Protein AF-A0A9X1PL10-F1 (afdb_monomer)

pLDDT: mean 77.56, std 21.62, range [26.89, 97.31]

Solvent-accessible surface area (backbone atoms only — not comparable to full-atom values): 16711 Å² total; per-residue (Å²): 133,81,89,80,91,88,84,88,81,90,86,81,89,81,92,80,89,86,79,91,78,89,80,83,88,77,93,72,83,84,72,72,78,79,69,84,70,76,76,82,57,60,92,57,61,67,88,65,77,54,45,72,39,29,54,56,64,29,40,42,43,59,47,71,99,58,55,40,78,32,35,42,31,42,74,84,40,37,34,39,39,48,48,80,54,70,55,35,39,39,36,43,33,31,37,56,87,74,69,43,70,46,88,39,35,40,39,36,35,37,49,99,81,39,36,44,40,34,27,28,37,40,83,53,64,81,54,22,30,37,44,41,63,50,96,87,41,29,53,38,38,40,25,24,70,87,39,61,45,23,27,37,42,43,41,68,39,74,34,97,84,69,83,49,56,26,50,31,37,40,39,34,30,36,70,85,61,44,66,36,35,37,38,37,47,37,41,58,57,92,85,72,86,50,76,55,50,71,37,92,77,74,61,54,66,86,88,60,65,93,66,63,57,52,79,59,84,27,69,53,59,54,54,62,43,41,66,30,33,39,39,40,39,36,63,61,48,95,94,54,76,70,45,78,47,44,40,37,46,47,78,48,80,51,71,81,88,64,39,38,39,42,38,39,38,33,19,40,83,85,65,50,77,75,47,74,38,47,31,37,27,34,50,78,89,83,130

Nearest PDB structures (foldseek):
  5cpg-assembly1_B  TM=4.861E-01  e=4.730E-01  Pseudomonas aeruginosa
  6obt-assembly1_A-2  TM=3.865E-01  e=1.688E+00  Streptomyces parvulus
  5x04-assembly1_A  TM=2.035E-01  e=8.278E-01  Umbellularia californica
  2own-assembly1_A  TM=1.885E-01  e=9.519E+00  Lactiplantibacillus plantarum

Foldseek 3Di:
DDDDDDDDDDDDDDDDDDDDDDDDDDDDDCPPPPPPPPPQAPLQQDQAQKDFQDKFQKGWAADDPSRHTAWIQGVVFKMWGWDDDRQKIKTWIAGNVVRDTDQWIKMFGADSNLAGQWMAIPPDLQQIWGWDADPQQATAKIAGPVQRLQIKGWDWDQAPVNPGTATAKIWGGDSVNDTFKMKGWDQDDPDDRDHFAFDSPAFDDDPDRPSDDRHHPRNGDHDRGDTAKMWMWGDDDVVDDIDIWMKGWDWDWDDPPFKIKIWIWIATPVRHTPDIIIIIIGGDDDD

Radius of gyration: 27.58 Å; Cα contacts (8 Å, |Δi|>4): 558; chains: 1; bounding box: 88×92×68 Å

Secondary structure (DSSP, 8-state):
-----------------------------------TTTTSS-TT----SSEEEEETTEEEEEETTTTEEEEEEETTTEEEEEEEETTEEEEEEEETTTTEEEEEEEEEEE-TTS-EEEEEEES-GGG-EEEEE-TTS-EEEEEETTEEEEEEEEEEEE-TTSS-EEEEEEEEE-TTS-EEEEEEEE-S-TTS-PPPPB-SSPPPPTT--TT--SS-TTS----SB---EEEEEE---TT---EEEEEEEEEEEEE-SSEE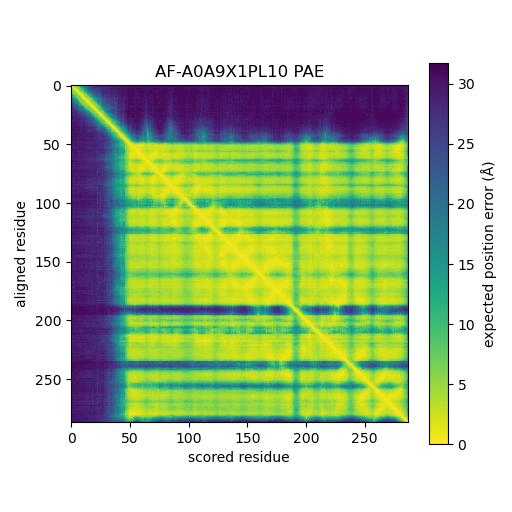EEEEEEE-TT--EEEEEEEEEE--S--

Mean predicted aligned error: 12.3 Å

Sequence (287 aa):
MKLLHNVPAVTKAIILAGLMSACQNEKDAIISPATSHEQATDANAKTVTKLLVKDGDASLSYSGVRNVFTKEVVNSKYSKEYAYSGNKIIGTYTNLANYNKINSYDTYTLNAKGLCVESAIMPTLEYTTTYVYNEMNQLLLAYNKNKPNQRQEYQYEMDPDGQGSSLYSVTFYDKNDVLLKEVLFKYVDGTDGGYASFDWFPVNPEHLAQATNKYLPIFGKFSRFLLKQTIEKIYYIPNGVPAEKVYNYTYALSNDGSSAIKSIVTKDSWGKTISSIERKYTTPTGL

Organism: NCBI:txid2906456

Structure (mmCIF, N/CA/C/O backbone):
data_AF-A0A9X1PL10-F1
#
_entry.id   AF-A0A9X1PL10-F1
#
loop_
_atom_site.group_PDB
_atom_site.id
_atom_site.type_symbol
_atom_site.label_atom_id
_atom_site.label_alt_id
_atom_site.label_comp_id
_atom_site.label_asym_id
_atom_site.label_entity_id
_atom_site.label_seq_id
_atom_site.pdbx_PDB_ins_code
_atom_site.Cartn_x
_atom_site.Cartn_y
_atom_site.Cartn_z
_atom_site.occupancy
_atom_site.B_iso_or_equiv
_atom_site.auth_seq_id
_atom_site.auth_comp_id
_atom_site.auth_asym_id
_atom_site.auth_atom_id
_atom_site.pdbx_PDB_model_num
ATOM 1 N N . MET A 1 1 ? -61.770 -67.304 27.476 1.00 34.34 1 MET A N 1
ATOM 2 C CA . MET A 1 1 ? -60.714 -68.335 27.369 1.00 34.34 1 MET A CA 1
ATOM 3 C C . MET A 1 1 ? -59.424 -67.666 26.916 1.00 34.34 1 MET A C 1
ATOM 5 O O . MET A 1 1 ? -59.494 -66.979 25.913 1.00 34.34 1 MET A O 1
ATOM 9 N N . LYS A 1 2 ? -58.327 -67.907 27.659 1.00 35.62 2 LYS A N 1
ATOM 10 C CA . LYS A 1 2 ? -56.882 -67.815 27.317 1.00 35.62 2 LYS A CA 1
ATOM 11 C C . LYS A 1 2 ? -56.366 -66.469 26.741 1.00 35.62 2 LYS A C 1
ATOM 13 O O . LYS A 1 2 ? -56.826 -66.039 25.699 1.00 35.62 2 LYS A O 1
ATOM 18 N N . LEU A 1 3 ? -55.521 -65.697 27.450 1.00 32.22 3 LEU A N 1
ATOM 19 C CA . LEU A 1 3 ? -54.067 -65.903 27.699 1.00 32.22 3 LEU A CA 1
ATOM 20 C C . LEU A 1 3 ? -53.301 -66.023 26.356 1.00 32.22 3 LEU A C 1
ATOM 22 O O . LEU A 1 3 ? -53.673 -66.876 25.563 1.00 32.22 3 LEU A O 1
ATOM 26 N N . LEU A 1 4 ? -52.224 -65.299 26.018 1.00 34.72 4 LEU A N 1
ATOM 27 C CA . LEU A 1 4 ? -51.184 -64.618 26.801 1.00 34.72 4 LEU A CA 1
ATOM 28 C C . LEU A 1 4 ? -50.143 -63.975 25.830 1.00 34.72 4 LEU A C 1
ATOM 30 O O . LEU A 1 4 ? -50.021 -64.448 24.704 1.00 34.72 4 LEU A O 1
ATOM 34 N N . HIS A 1 5 ? -49.319 -63.050 26.362 1.00 36.62 5 HIS A N 1
ATOM 35 C CA . HIS A 1 5 ? -47.945 -62.658 25.943 1.00 36.62 5 HIS A CA 1
ATOM 36 C C . HIS A 1 5 ? -47.777 -61.805 24.654 1.00 36.62 5 HIS A C 1
ATOM 38 O O . HIS A 1 5 ? -48.265 -62.178 23.601 1.00 36.62 5 HIS A O 1
ATOM 44 N N . ASN A 1 6 ? -47.083 -60.654 24.607 1.00 34.78 6 ASN A N 1
ATOM 45 C CA . ASN A 1 6 ? -45.960 -60.137 25.402 1.00 34.78 6 ASN A CA 1
ATOM 46 C C . ASN A 1 6 ? -45.983 -58.593 25.556 1.00 34.78 6 ASN A C 1
ATOM 48 O O . ASN A 1 6 ? -46.338 -57.851 24.648 1.00 34.78 6 ASN A O 1
ATOM 52 N N . VAL A 1 7 ? -45.510 -58.159 26.719 1.00 38.34 7 VAL A N 1
ATOM 53 C CA . VAL A 1 7 ? -45.102 -56.823 27.222 1.00 38.34 7 VAL A CA 1
ATOM 54 C C . VAL A 1 7 ? -43.682 -57.068 27.825 1.00 38.34 7 VAL A C 1
ATOM 56 O O . VAL A 1 7 ? -43.410 -58.256 28.038 1.00 38.34 7 VAL A O 1
ATOM 59 N N . PRO A 1 8 ? -42.761 -56.123 28.178 1.00 46.75 8 PRO A N 1
ATOM 60 C CA . PRO A 1 8 ? -42.755 -54.640 28.303 1.00 46.75 8 PRO A CA 1
ATOM 61 C C . PRO A 1 8 ? -41.513 -54.015 27.575 1.00 46.75 8 PRO A C 1
ATOM 63 O O . PRO A 1 8 ? -40.909 -54.695 26.761 1.00 46.75 8 PRO A O 1
ATOM 66 N N . ALA A 1 9 ? -41.017 -52.777 27.733 1.00 39.25 9 ALA A N 1
ATOM 67 C CA . ALA A 1 9 ? -41.011 -51.815 28.840 1.00 39.25 9 ALA A CA 1
ATOM 68 C C . ALA A 1 9 ? -40.522 -50.434 28.313 1.00 39.25 9 ALA A C 1
ATOM 70 O O . ALA A 1 9 ? -39.604 -50.411 27.504 1.00 39.25 9 ALA A O 1
ATOM 71 N N . VAL A 1 10 ? -41.177 -49.296 28.601 1.00 38.00 10 VAL A N 1
ATOM 72 C CA . VAL A 1 10 ? -41.021 -48.405 29.790 1.00 38.00 10 VAL A CA 1
ATOM 73 C C . VAL A 1 10 ? -39.981 -47.287 29.555 1.00 38.00 10 VAL A C 1
ATOM 75 O O . VAL A 1 10 ? -38.906 -47.585 29.065 1.00 38.00 10 VAL A O 1
ATOM 78 N N . THR A 1 11 ? -40.106 -46.006 29.940 1.00 35.56 11 THR A N 1
ATOM 79 C CA . THR A 1 11 ? -41.199 -45.073 30.307 1.00 35.56 11 THR A CA 1
ATOM 80 C C . THR A 1 11 ? -40.605 -43.641 30.406 1.00 35.56 11 THR A C 1
ATOM 82 O O . THR A 1 11 ? -39.390 -43.483 30.304 1.00 35.56 11 THR A O 1
ATOM 85 N N . LYS A 1 12 ? -41.471 -42.662 30.755 1.00 34.88 12 LYS A N 1
ATOM 86 C CA . LYS A 1 12 ? -41.264 -41.269 31.255 1.00 34.88 12 LYS A CA 1
ATOM 87 C C . LYS A 1 12 ? -41.423 -40.197 30.155 1.00 34.88 12 LYS A C 1
ATOM 89 O O . LYS A 1 12 ? -40.560 -40.089 29.304 1.00 34.88 12 LYS A O 1
ATOM 94 N N . ALA A 1 13 ? -42.532 -39.451 29.999 1.00 33.72 13 ALA A N 1
ATOM 95 C CA . ALA A 1 13 ? -43.383 -38.705 30.955 1.00 33.72 13 ALA A CA 1
ATOM 96 C C . ALA A 1 13 ? -42.549 -37.620 31.694 1.00 33.72 13 ALA A C 1
ATOM 98 O O . ALA A 1 13 ? -41.494 -37.962 32.206 1.00 33.72 13 ALA A O 1
ATOM 99 N N . ILE A 1 14 ? -42.920 -36.337 31.853 1.00 34.75 14 ILE A N 1
ATOM 100 C CA . ILE A 1 14 ? -44.249 -35.715 31.978 1.00 34.75 14 ILE A CA 1
ATOM 101 C C . ILE A 1 14 ? -44.062 -34.167 32.183 1.00 34.75 14 ILE A C 1
ATOM 103 O O . ILE A 1 14 ? -43.077 -33.790 32.808 1.00 34.75 14 ILE A O 1
ATOM 107 N N . ILE A 1 15 ? -45.031 -33.334 31.733 1.00 35.28 15 ILE A N 1
ATOM 108 C CA . ILE A 1 15 ? -45.525 -32.040 32.323 1.00 35.28 15 ILE A CA 1
ATOM 109 C C . ILE A 1 15 ? -44.602 -30.794 32.293 1.00 35.28 15 ILE A C 1
ATOM 111 O O . ILE A 1 15 ? -43.409 -30.899 32.513 1.00 35.28 15 ILE A O 1
ATOM 115 N N . LEU A 1 16 ? -45.052 -29.538 32.162 1.00 32.22 16 LEU A N 1
ATOM 116 C CA . LEU A 1 16 ? -46.284 -28.837 31.747 1.00 32.22 16 LEU A CA 1
ATOM 117 C C . LEU A 1 16 ? -45.957 -27.334 31.896 1.00 32.22 16 LEU A C 1
ATOM 119 O O . LEU A 1 16 ? -45.177 -26.945 32.764 1.00 32.22 16 LEU A O 1
ATOM 123 N N . ALA A 1 17 ? -46.564 -26.499 31.061 1.00 37.84 17 ALA A N 1
ATOM 124 C CA . ALA A 1 17 ? -46.523 -25.046 31.157 1.00 37.84 17 ALA A CA 1
ATOM 125 C C . ALA A 1 17 ? -47.240 -24.502 32.410 1.00 37.84 17 ALA A C 1
ATOM 127 O O . ALA A 1 17 ? -48.224 -25.078 32.869 1.00 37.84 17 ALA A O 1
ATOM 128 N N . GLY A 1 18 ? -46.817 -23.317 32.856 1.00 30.03 18 GLY A N 1
ATOM 129 C CA . GLY A 1 18 ? -47.643 -22.408 33.651 1.00 30.03 18 GLY A CA 1
ATOM 130 C C . GLY A 1 18 ? -46.934 -21.823 34.868 1.00 30.03 18 GLY A C 1
ATOM 131 O O . GLY A 1 18 ? -46.735 -22.511 35.859 1.00 30.03 18 GLY A O 1
ATOM 132 N N . LEU A 1 19 ? -46.647 -20.522 34.836 1.00 34.09 19 LEU A N 1
ATOM 133 C CA . LEU A 1 19 ? -47.495 -19.503 35.470 1.00 34.09 19 LEU A CA 1
ATOM 134 C C . LEU A 1 19 ? -46.723 -18.184 35.569 1.00 34.09 19 LEU A C 1
ATOM 136 O O . LEU A 1 19 ? -45.632 -18.109 36.126 1.00 34.09 19 LEU A O 1
ATOM 140 N N . MET A 1 20 ? -47.335 -17.133 35.029 1.00 35.72 20 MET A N 1
ATOM 141 C CA . MET A 1 20 ? -47.008 -15.761 35.382 1.00 35.72 20 MET A CA 1
ATOM 142 C C . MET A 1 20 ? -47.299 -15.545 36.869 1.00 35.72 20 MET A C 1
ATOM 144 O O . MET A 1 20 ? -48.380 -15.897 37.334 1.00 35.72 20 MET A O 1
ATOM 148 N N . SER A 1 21 ? -46.383 -14.884 37.568 1.00 35.72 21 SER A N 1
ATOM 149 C CA . SER A 1 21 ? -46.733 -13.965 38.648 1.00 35.72 21 SER A CA 1
ATOM 150 C C . SER A 1 21 ? -45.675 -12.874 38.722 1.00 35.72 21 SER A C 1
ATOM 152 O O . SER A 1 21 ? -44.477 -13.143 38.784 1.00 35.72 21 SER A O 1
ATOM 154 N N . ALA A 1 22 ? -46.152 -11.639 38.638 1.00 29.38 22 ALA A N 1
ATOM 155 C CA . ALA A 1 22 ? -45.375 -10.422 38.729 1.00 29.38 22 ALA A CA 1
ATOM 156 C C . ALA A 1 22 ? -44.826 -10.225 40.150 1.00 29.38 22 ALA A C 1
ATOM 158 O O . ALA A 1 22 ? -45.569 -10.345 41.119 1.00 29.38 22 ALA A O 1
ATOM 159 N N . CYS A 1 23 ? -43.562 -9.817 40.248 1.00 35.31 23 CYS A N 1
ATOM 160 C CA . CYS A 1 23 ? -43.087 -8.960 41.329 1.00 35.31 23 CYS A CA 1
ATOM 161 C C . CYS A 1 23 ? -42.640 -7.644 40.691 1.00 35.31 23 CYS A C 1
ATOM 163 O O . CYS A 1 23 ? -41.736 -7.618 39.858 1.00 35.31 23 CYS A O 1
ATOM 165 N N . GLN A 1 24 ? -43.336 -6.569 41.048 1.00 31.00 24 GLN A N 1
ATOM 166 C CA . GLN A 1 24 ? -42.879 -5.200 40.849 1.00 31.00 24 GLN A CA 1
ATOM 167 C C . GLN A 1 24 ? -41.862 -4.828 41.938 1.00 31.00 24 GLN A C 1
ATOM 169 O O . GLN A 1 24 ? -41.943 -5.348 43.050 1.00 31.00 24 GLN A O 1
ATOM 174 N N . ASN A 1 25 ? -41.019 -3.846 41.590 1.00 30.80 25 ASN A N 1
ATOM 175 C CA . ASN A 1 25 ? -40.046 -3.090 42.398 1.00 30.80 25 ASN A CA 1
ATOM 176 C C . ASN A 1 25 ? -38.684 -3.797 42.562 1.00 30.80 25 ASN A C 1
ATOM 178 O O . ASN A 1 25 ? -38.633 -4.961 42.925 1.00 30.80 25 ASN A O 1
ATOM 182 N N . GLU A 1 26 ? -37.525 -3.192 42.299 1.00 30.80 26 GLU A N 1
ATOM 183 C CA . GLU A 1 26 ? -37.138 -1.792 42.097 1.00 30.80 26 GLU A CA 1
ATOM 184 C C . GLU A 1 26 ? -35.788 -1.745 41.346 1.00 30.80 26 GLU A C 1
ATOM 186 O O . GLU A 1 26 ? -35.029 -2.705 41.385 1.00 30.80 26 GLU A O 1
ATOM 191 N N . LYS A 1 27 ? -35.535 -0.625 40.651 1.00 38.47 27 LYS A N 1
ATOM 192 C CA . LYS A 1 27 ? -34.258 -0.139 40.087 1.00 38.47 27 LYS A CA 1
ATOM 193 C C . LYS A 1 27 ? -33.062 -1.108 40.096 1.00 38.47 27 LYS A C 1
ATOM 195 O O . LYS A 1 27 ? -32.333 -1.168 41.075 1.00 38.47 27 LYS A O 1
ATOM 200 N N . ASP A 1 28 ? -32.749 -1.651 38.927 1.00 28.14 28 ASP A N 1
ATOM 201 C CA . ASP A 1 28 ? -31.364 -1.809 38.492 1.00 28.14 28 ASP A CA 1
ATOM 202 C C . ASP A 1 28 ? -31.300 -1.737 36.967 1.00 28.14 28 ASP A C 1
ATOM 204 O O . ASP A 1 28 ? -32.257 -2.065 36.263 1.00 28.14 28 ASP A O 1
ATOM 208 N N . ALA A 1 29 ? -30.203 -1.173 36.473 1.00 30.02 29 ALA A N 1
ATOM 209 C CA . ALA A 1 29 ? -29.995 -0.791 35.087 1.00 30.02 29 ALA A CA 1
ATOM 210 C C . ALA A 1 29 ? -30.430 -1.884 34.096 1.00 30.02 29 ALA A C 1
ATOM 212 O O . ALA A 1 29 ? -29.924 -3.005 34.122 1.00 30.02 29 ALA A O 1
ATOM 213 N N . ILE A 1 30 ? -31.312 -1.523 33.157 1.00 27.25 30 ILE A N 1
ATOM 214 C CA . ILE A 1 30 ? -31.500 -2.294 31.928 1.00 27.25 30 ILE A CA 1
ATOM 215 C C . ILE A 1 30 ? -30.210 -2.120 31.124 1.00 27.25 30 ILE A C 1
ATOM 217 O O . ILE A 1 30 ? -30.070 -1.208 30.312 1.00 27.25 30 ILE A O 1
ATOM 221 N N . ILE A 1 31 ? -29.232 -2.979 31.396 1.00 31.39 31 ILE A N 1
ATOM 222 C CA . ILE A 1 31 ? -28.163 -3.266 30.454 1.00 31.39 31 ILE A CA 1
ATOM 223 C C . ILE A 1 31 ? -28.871 -4.008 29.325 1.00 31.39 31 ILE A C 1
ATOM 225 O O . ILE A 1 31 ? -29.309 -5.146 29.503 1.00 31.39 31 ILE A O 1
ATOM 229 N N . SER A 1 32 ? -29.068 -3.330 28.192 1.00 26.89 32 SER A N 1
ATOM 230 C CA . SER A 1 32 ? -29.537 -3.981 26.971 1.00 26.89 32 SER A CA 1
ATOM 231 C C . 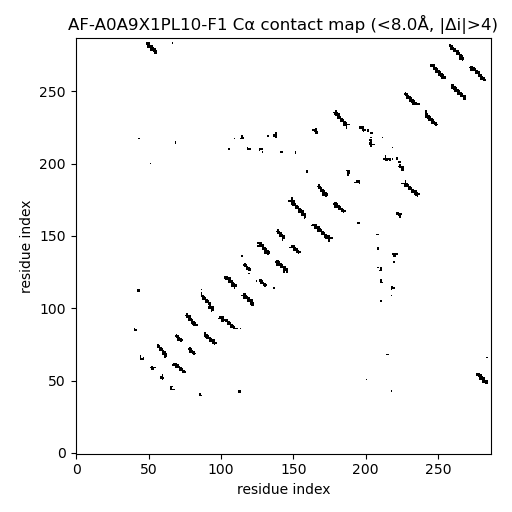SER A 1 32 ? -28.720 -5.255 26.761 1.00 26.89 32 SER A C 1
ATOM 233 O O . SER A 1 32 ? -27.489 -5.186 26.845 1.00 26.89 32 SER A O 1
ATOM 235 N N . PRO A 1 33 ? -29.350 -6.411 26.493 1.00 29.03 33 PRO A N 1
ATOM 236 C CA . PRO A 1 33 ? -28.590 -7.587 26.128 1.00 29.03 33 PRO A CA 1
ATOM 237 C C . PRO A 1 33 ? -27.795 -7.214 24.881 1.00 29.03 33 PRO A C 1
ATOM 239 O O . PRO A 1 33 ? -28.377 -6.831 23.865 1.00 29.03 33 PRO A O 1
ATOM 242 N N . ALA A 1 34 ? -26.466 -7.265 24.987 1.00 35.56 34 ALA A N 1
ATOM 243 C CA . ALA A 1 34 ? -25.580 -7.231 23.841 1.00 35.56 34 ALA A CA 1
ATOM 244 C C . ALA A 1 34 ? -25.979 -8.423 22.971 1.00 35.56 34 ALA A C 1
ATOM 246 O O . ALA A 1 34 ? -25.591 -9.564 23.222 1.00 35.56 34 ALA A O 1
ATOM 247 N N . THR A 1 35 ? -26.872 -8.176 22.013 1.00 29.86 35 THR A N 1
ATOM 248 C CA . THR A 1 35 ? -27.262 -9.168 21.027 1.00 29.86 35 THR A CA 1
ATOM 249 C C . THR A 1 35 ? -25.988 -9.640 20.362 1.00 29.86 35 THR A C 1
ATOM 251 O O . THR A 1 35 ? -25.188 -8.845 19.869 1.00 29.86 35 THR A O 1
ATOM 254 N N . SER A 1 36 ? -25.828 -10.953 20.392 1.00 34.12 36 SER A N 1
ATOM 255 C CA . SER A 1 36 ? -24.709 -11.794 19.980 1.00 34.12 36 SER A CA 1
ATOM 256 C C . SER A 1 36 ? -24.376 -11.728 18.479 1.00 34.12 36 SER A C 1
ATOM 258 O O . SER A 1 36 ? -23.903 -12.696 17.889 1.00 34.12 36 SER A O 1
ATOM 260 N N . HIS A 1 37 ? -24.589 -10.577 17.842 1.00 29.31 37 HIS A N 1
ATOM 261 C CA . HIS A 1 37 ? -24.258 -10.305 16.447 1.00 29.31 37 HIS A CA 1
ATOM 262 C C . HIS A 1 37 ? -22.856 -9.717 16.236 1.00 29.31 37 HIS A C 1
ATOM 264 O O . HIS A 1 37 ? -22.410 -9.653 15.095 1.00 29.31 37 HIS A O 1
ATOM 270 N N . GLU A 1 38 ? -22.112 -9.375 17.292 1.00 34.69 38 GLU A N 1
ATOM 271 C CA . GLU A 1 38 ? -20.743 -8.844 17.153 1.00 34.69 38 GLU A CA 1
ATOM 272 C C . GLU A 1 38 ? -19.671 -9.914 16.863 1.00 34.69 38 GLU A C 1
ATOM 274 O O . GLU A 1 38 ? -18.560 -9.583 16.458 1.00 34.69 38 GLU A O 1
ATOM 279 N N . GLN A 1 39 ? -19.970 -11.209 17.017 1.00 35.59 39 GLN A N 1
ATOM 280 C CA . GLN A 1 39 ? -18.946 -12.258 16.885 1.00 35.59 39 GLN A CA 1
ATOM 281 C C . GLN A 1 39 ? -18.753 -12.818 15.466 1.00 35.59 39 GLN A C 1
ATOM 283 O O . GLN A 1 39 ? -17.730 -13.453 15.214 1.00 35.59 39 GLN A O 1
ATOM 288 N N . ALA A 1 40 ? -19.674 -12.588 14.524 1.00 33.31 40 ALA A N 1
ATOM 289 C CA . ALA A 1 40 ? -19.657 -13.290 13.233 1.00 33.31 40 ALA A CA 1
ATOM 290 C C . ALA A 1 40 ? -18.948 -12.551 12.080 1.00 33.31 40 ALA A C 1
ATOM 292 O O . ALA A 1 40 ? -18.758 -13.144 11.021 1.00 33.31 40 ALA A O 1
ATOM 293 N N . THR A 1 41 ? -18.534 -11.290 12.244 1.00 38.47 41 THR A N 1
ATOM 294 C CA . THR A 1 41 ? -17.992 -10.485 11.123 1.00 38.47 41 THR A CA 1
ATOM 295 C C . THR A 1 41 ? -16.540 -10.045 11.268 1.00 38.47 41 THR A C 1
ATOM 297 O O . THR A 1 41 ? -16.040 -9.345 10.395 1.00 38.47 41 THR A O 1
ATOM 300 N N . ASP A 1 42 ? -15.829 -10.477 12.310 1.00 47.84 42 ASP A N 1
ATOM 301 C CA . ASP A 1 42 ? -14.587 -9.797 12.701 1.00 47.84 42 ASP A CA 1
ATOM 302 C C . ASP A 1 42 ? -13.318 -10.670 12.678 1.00 47.84 42 ASP A C 1
ATOM 304 O O . ASP A 1 42 ? -12.360 -10.434 13.410 1.00 47.84 42 ASP A O 1
ATOM 308 N N . ALA A 1 43 ? -13.268 -11.692 11.816 1.00 39.62 43 ALA A N 1
ATOM 309 C CA . ALA A 1 43 ? -12.124 -12.608 11.658 1.00 39.62 43 ALA A CA 1
ATOM 310 C C . ALA A 1 43 ? -10.815 -11.952 11.145 1.00 39.62 43 ALA A C 1
ATOM 312 O O . ALA A 1 43 ? -9.828 -12.646 10.910 1.00 39.62 43 ALA A O 1
ATOM 313 N N . ASN A 1 44 ? -10.785 -10.625 10.982 1.00 44.12 44 ASN A N 1
ATOM 314 C CA . ASN A 1 44 ? -9.782 -9.919 10.175 1.00 44.12 44 ASN A CA 1
ATOM 315 C C . ASN A 1 44 ? -8.832 -9.037 10.995 1.00 44.12 44 ASN A C 1
ATOM 317 O O . ASN A 1 44 ? -7.884 -8.468 10.451 1.00 44.12 44 ASN A O 1
ATOM 321 N N . ALA A 1 45 ? -9.059 -8.911 12.303 1.00 38.91 45 ALA A N 1
ATOM 322 C CA . ALA A 1 45 ? -8.184 -8.144 13.177 1.00 38.91 45 ALA A CA 1
ATOM 323 C C . ALA A 1 45 ? -6.947 -8.975 13.563 1.00 38.91 45 ALA A C 1
ATOM 325 O O . ALA A 1 45 ? -7.047 -9.981 14.266 1.00 38.91 45 ALA A O 1
ATOM 326 N N . LYS A 1 46 ? -5.761 -8.555 13.104 1.00 41.41 46 LYS A N 1
ATOM 327 C CA . LYS A 1 46 ? -4.481 -9.120 13.557 1.00 41.41 46 LYS A CA 1
ATOM 328 C C . LYS A 1 46 ? -4.305 -8.795 15.046 1.00 41.41 46 LYS A C 1
ATOM 330 O O . LYS A 1 46 ? -4.311 -7.626 15.414 1.00 41.41 46 LYS A O 1
ATOM 335 N N . THR A 1 47 ? -4.093 -9.793 15.900 1.00 41.97 47 THR A N 1
ATOM 336 C CA . THR A 1 47 ? -3.610 -9.578 17.273 1.00 41.97 47 THR A CA 1
ATOM 337 C C . THR A 1 47 ? -2.166 -9.085 17.208 1.00 41.97 47 THR A C 1
ATOM 339 O O . THR A 1 47 ? -1.248 -9.882 17.017 1.00 41.97 47 THR A O 1
ATOM 342 N N . VAL A 1 48 ? -1.957 -7.769 17.290 1.00 54.16 48 VAL A N 1
ATOM 343 C CA . VAL A 1 48 ? -0.620 -7.162 17.222 1.00 54.16 48 VAL A CA 1
ATOM 344 C C . VAL A 1 48 ? -0.144 -6.792 18.627 1.00 54.16 48 VAL A C 1
ATOM 346 O O . VAL A 1 48 ? -0.846 -6.109 19.365 1.00 54.16 48 VAL A O 1
ATOM 349 N N . THR A 1 49 ? 1.067 -7.219 18.993 1.00 61.53 49 THR A N 1
ATOM 350 C CA . THR A 1 49 ? 1.704 -6.894 20.284 1.00 61.53 49 THR A CA 1
ATOM 351 C C . THR A 1 49 ? 2.190 -5.445 20.368 1.00 61.53 49 THR A C 1
ATOM 353 O O . THR A 1 49 ? 2.309 -4.910 21.466 1.00 61.53 49 THR A O 1
ATOM 356 N N . LYS A 1 50 ? 2.443 -4.786 19.228 1.00 75.88 50 LYS A N 1
ATOM 357 C CA . LYS A 1 50 ? 2.707 -3.341 19.142 1.00 75.88 50 LYS A CA 1
ATOM 358 C C . LYS A 1 50 ? 1.983 -2.722 17.949 1.00 75.88 50 LYS A C 1
ATOM 360 O O . LYS A 1 50 ? 2.091 -3.222 16.835 1.00 75.88 50 LYS A O 1
ATOM 365 N N . LEU A 1 51 ? 1.295 -1.609 18.164 1.00 85.69 51 LEU A N 1
ATOM 366 C CA . LEU A 1 51 ? 0.544 -0.893 17.133 1.00 85.69 51 LEU A CA 1
ATOM 367 C C . LEU A 1 51 ? 1.368 0.272 16.592 1.00 85.69 51 LEU A C 1
ATOM 369 O O . LEU A 1 51 ? 1.989 0.991 17.372 1.00 85.69 51 LEU A O 1
ATOM 373 N N . LEU A 1 52 ? 1.359 0.481 15.273 1.00 89.50 52 LEU A N 1
ATOM 374 C CA . LEU A 1 52 ? 1.935 1.676 14.651 1.00 89.50 52 LEU A CA 1
ATOM 375 C C . LEU A 1 52 ? 1.070 2.879 15.026 1.00 89.50 52 LEU A C 1
ATOM 377 O O . LEU A 1 52 ? -0.049 2.971 14.542 1.00 89.50 52 LEU A O 1
ATOM 381 N N . VAL A 1 53 ? 1.565 3.794 15.854 1.00 92.06 53 VAL A N 1
ATOM 382 C CA . VAL A 1 53 ? 0.806 4.976 16.308 1.00 92.06 53 VAL A CA 1
ATOM 383 C C . VAL A 1 53 ? 1.242 6.269 15.626 1.00 92.06 53 VAL A C 1
ATOM 385 O O . VAL A 1 53 ? 0.518 7.262 15.664 1.00 92.06 53 VAL A O 1
ATOM 388 N N . LYS A 1 54 ? 2.413 6.268 14.979 1.00 92.88 54 LYS A N 1
ATOM 389 C CA . LYS A 1 54 ? 2.924 7.405 14.207 1.00 92.88 54 LYS A CA 1
ATOM 390 C C . LYS A 1 54 ? 3.710 6.926 12.990 1.00 92.88 54 LYS A C 1
ATOM 392 O O . LYS A 1 54 ? 4.531 6.030 13.152 1.00 92.88 54 LYS A O 1
ATOM 397 N N . ASP A 1 55 ? 3.495 7.535 11.826 1.00 92.00 55 ASP A N 1
ATOM 398 C CA . ASP A 1 55 ? 4.279 7.350 10.591 1.00 92.00 55 ASP A CA 1
ATOM 399 C C . ASP A 1 55 ? 4.563 8.730 9.978 1.00 92.00 55 ASP A C 1
ATOM 401 O O . ASP A 1 55 ? 3.716 9.307 9.295 1.00 92.00 55 ASP A O 1
ATOM 405 N N . GLY A 1 56 ? 5.724 9.309 10.297 1.00 91.50 56 GLY A N 1
ATOM 406 C CA . GLY A 1 56 ? 6.044 10.695 9.949 1.00 91.50 56 GLY A CA 1
ATOM 407 C C . GLY A 1 56 ? 5.040 11.674 10.565 1.00 91.50 56 GLY A C 1
ATOM 408 O O . GLY A 1 56 ? 4.871 11.712 11.786 1.00 91.50 56 GLY A O 1
ATOM 409 N N . ASP A 1 57 ? 4.349 12.433 9.718 1.00 91.38 57 ASP A N 1
ATOM 410 C CA . ASP A 1 57 ? 3.326 13.404 10.128 1.00 91.38 57 ASP A CA 1
ATOM 411 C C . ASP A 1 57 ? 1.920 12.797 10.289 1.00 91.38 57 ASP A C 1
ATOM 413 O O . ASP A 1 57 ? 0.958 13.512 10.590 1.00 91.38 57 ASP A O 1
ATOM 417 N N . ALA A 1 58 ? 1.777 11.482 10.084 1.00 92.88 58 ALA A N 1
ATOM 418 C CA . ALA A 1 58 ? 0.535 10.765 10.328 1.00 92.88 58 ALA A CA 1
ATOM 419 C C . ALA A 1 58 ? 0.485 10.230 11.766 1.00 92.88 58 ALA A C 1
ATOM 421 O O . ALA A 1 58 ? 1.389 9.518 12.206 1.00 92.88 58 ALA A O 1
ATOM 422 N N . SER A 1 59 ? -0.596 10.533 12.487 1.00 94.62 59 SER A N 1
ATOM 423 C CA . SER A 1 59 ? -0.947 9.894 13.763 1.00 94.62 59 SER A CA 1
ATOM 424 C C . SER A 1 59 ? -2.048 8.867 13.536 1.00 94.62 59 SER A C 1
ATOM 426 O O . SER A 1 59 ? -3.033 9.171 12.862 1.00 94.62 59 SER A O 1
ATOM 428 N N . LEU A 1 60 ? -1.894 7.672 14.102 1.00 93.44 60 LEU A N 1
ATOM 429 C CA . LEU A 1 60 ? -2.808 6.547 13.911 1.00 93.44 60 LEU A CA 1
ATOM 430 C C . LEU A 1 60 ? -3.459 6.160 15.240 1.00 93.44 60 LEU A C 1
ATOM 432 O O . LEU A 1 60 ? -2.800 6.133 16.280 1.00 93.44 60 LEU A O 1
ATOM 436 N N . SER A 1 61 ? -4.752 5.852 15.212 1.00 92.38 61 SER A N 1
ATOM 437 C CA . SER A 1 61 ? -5.516 5.427 16.386 1.00 92.38 61 SER A CA 1
ATOM 438 C C . SER A 1 61 ? -6.237 4.113 16.137 1.00 92.38 61 SER A C 1
ATOM 440 O O . SER A 1 61 ? -6.626 3.795 15.011 1.00 92.38 61 SER A O 1
ATOM 442 N N . TYR A 1 62 ? -6.413 3.369 17.224 1.00 89.81 62 TYR A N 1
ATOM 443 C CA . TYR A 1 62 ? -7.031 2.054 17.246 1.00 89.81 62 TYR A CA 1
ATOM 444 C C . TYR A 1 62 ? -8.046 2.000 18.384 1.00 89.81 62 TYR A C 1
ATOM 446 O O . TYR A 1 62 ? -7.885 2.702 19.384 1.00 89.81 62 TYR A O 1
ATOM 454 N N . SER A 1 63 ? -9.090 1.189 18.246 1.00 86.38 63 SER A N 1
ATOM 455 C CA . SER A 1 63 ? -10.077 0.995 19.312 1.00 86.38 63 SER A CA 1
ATOM 456 C C . SER A 1 63 ? -10.710 -0.398 19.289 1.00 86.38 63 SER A C 1
ATOM 458 O O . SER A 1 63 ? -10.477 -1.204 18.383 1.00 86.38 63 SER A O 1
ATOM 460 N N . GLY A 1 64 ? -11.502 -0.683 20.325 1.00 80.38 64 GLY A N 1
ATOM 461 C CA . GLY A 1 64 ? -12.164 -1.969 20.525 1.00 80.38 64 GLY A CA 1
ATOM 462 C C . GLY A 1 64 ? -11.234 -3.044 21.089 1.00 80.38 64 GLY A C 1
ATOM 463 O O . GLY A 1 64 ? -10.017 -2.887 21.137 1.00 80.38 64 GLY A O 1
ATOM 464 N N . VAL A 1 65 ? -11.822 -4.172 21.492 1.00 71.50 65 VAL A N 1
ATOM 465 C CA . VAL A 1 65 ? -11.118 -5.290 22.155 1.00 71.50 65 VAL A CA 1
ATOM 466 C C . VAL A 1 65 ? -9.979 -5.861 21.297 1.00 71.50 65 VAL A C 1
ATOM 468 O O . VAL A 1 65 ? -9.011 -6.407 21.816 1.00 71.50 65 VAL A O 1
ATOM 471 N N . ARG A 1 66 ? -10.072 -5.718 19.970 1.00 73.06 66 ARG A N 1
ATOM 472 C CA . ARG A 1 66 ? -9.077 -6.222 19.012 1.00 73.06 66 ARG A CA 1
ATOM 473 C C . ARG A 1 66 ? -8.113 -5.152 18.497 1.00 73.06 66 ARG A C 1
ATOM 475 O O . ARG A 1 66 ? -7.338 -5.450 17.594 1.00 73.06 66 ARG A O 1
ATOM 482 N N . ASN A 1 67 ? -8.150 -3.934 19.050 1.00 79.25 67 ASN A N 1
ATOM 483 C CA . ASN A 1 67 ? -7.335 -2.801 18.604 1.00 79.25 67 ASN A CA 1
ATOM 484 C C . ASN A 1 67 ? -7.402 -2.591 17.081 1.00 79.25 67 ASN A C 1
ATOM 486 O O . ASN A 1 67 ? -6.383 -2.566 16.391 1.00 79.25 67 ASN A O 1
ATOM 490 N N . VAL A 1 68 ? -8.615 -2.469 16.543 1.00 84.56 68 VAL A N 1
ATOM 491 C CA . VAL A 1 68 ? -8.833 -2.249 15.108 1.00 84.56 68 VAL A CA 1
ATOM 492 C C . VAL A 1 68 ? -8.439 -0.818 14.753 1.00 84.56 68 VAL A C 1
ATOM 494 O O . VAL A 1 68 ? -8.706 0.099 15.523 1.00 84.56 68 VAL A O 1
ATOM 497 N N . PHE A 1 69 ? -7.797 -0.617 13.601 1.00 89.75 69 PHE A N 1
ATOM 498 C CA . PHE A 1 69 ? -7.410 0.710 13.116 1.00 89.75 69 PHE A CA 1
ATOM 499 C C . PHE A 1 69 ? -8.649 1.560 12.828 1.00 89.75 69 PHE A C 1
ATOM 501 O O . PHE A 1 69 ? -9.458 1.199 11.987 1.00 89.75 69 PHE A O 1
ATOM 508 N N . THR A 1 70 ? -8.816 2.691 13.504 1.00 91.06 70 THR A N 1
ATOM 509 C CA . THR A 1 70 ? -10.053 3.484 13.405 1.00 91.06 70 THR A CA 1
ATOM 510 C C . THR A 1 70 ? -9.849 4.881 12.870 1.00 91.06 70 THR A C 1
ATOM 512 O O . THR A 1 70 ? -10.803 5.481 12.375 1.00 91.06 70 THR A O 1
ATOM 515 N N . LYS A 1 71 ? -8.631 5.421 12.937 1.00 92.75 71 LYS A N 1
ATOM 516 C CA . LYS A 1 71 ? -8.393 6.802 12.525 1.00 92.75 71 LYS A CA 1
ATOM 517 C C . LYS A 1 71 ? -6.956 7.047 12.113 1.00 92.75 71 LYS A C 1
ATOM 519 O O . LYS A 1 71 ? -6.029 6.630 12.801 1.00 92.75 71 LYS A O 1
ATOM 524 N N . GLU A 1 72 ? -6.789 7.825 11.054 1.00 93.75 72 GLU A N 1
ATOM 525 C CA . GLU A 1 72 ? -5.548 8.540 10.759 1.00 93.75 72 GLU A CA 1
ATOM 526 C C . GLU A 1 72 ? -5.777 10.047 10.792 1.00 93.75 72 GLU A C 1
ATOM 528 O O . GLU A 1 72 ? -6.825 10.548 10.379 1.00 93.75 72 GLU A O 1
ATOM 533 N N . VAL A 1 73 ? -4.772 10.771 11.269 1.00 93.25 73 VAL A N 1
ATOM 534 C CA . VAL A 1 73 ? -4.686 12.228 11.205 1.00 93.25 73 VAL A CA 1
ATOM 535 C C . VAL A 1 73 ? -3.386 12.588 10.510 1.00 93.25 73 VAL A C 1
ATOM 537 O O . VAL A 1 73 ? -2.319 12.247 11.009 1.00 93.25 73 VAL A O 1
ATOM 540 N N . VAL A 1 74 ? -3.470 13.286 9.380 1.00 89.50 74 VAL A N 1
ATOM 541 C CA . VAL A 1 74 ? -2.320 13.668 8.553 1.00 89.50 74 VAL A CA 1
ATOM 542 C C . VAL A 1 74 ? -2.095 15.173 8.651 1.00 89.50 74 VAL A C 1
ATOM 544 O O . VAL A 1 74 ? -3.014 15.971 8.417 1.00 89.50 74 VAL A O 1
ATOM 547 N N . ASN A 1 75 ? -0.861 15.569 8.981 1.00 85.50 75 ASN A N 1
ATOM 548 C CA . ASN A 1 75 ? -0.418 16.967 9.066 1.00 85.50 75 ASN A CA 1
ATOM 549 C C . ASN A 1 75 ? -1.281 17.843 9.993 1.00 85.50 75 ASN A C 1
ATOM 551 O O . ASN A 1 75 ? -1.387 19.048 9.765 1.00 85.50 75 ASN A O 1
ATOM 555 N N . SER A 1 76 ? -1.974 17.244 10.969 1.00 83.06 76 SER A N 1
ATOM 556 C CA . SER A 1 76 ? -2.973 17.905 11.831 1.00 83.06 76 SER A CA 1
ATOM 557 C C . SER A 1 76 ? -4.085 18.659 11.078 1.00 83.06 76 SER A C 1
ATOM 559 O O . SER A 1 76 ? -4.800 19.462 11.671 1.00 83.06 76 SER A O 1
ATOM 561 N N . LYS A 1 77 ? -4.241 18.417 9.770 1.00 85.25 77 LYS A N 1
ATOM 562 C CA . LYS A 1 77 ? -5.167 19.145 8.884 1.00 85.25 77 LYS A CA 1
ATOM 563 C C . LYS A 1 77 ? -6.321 18.278 8.420 1.00 85.25 77 LYS A C 1
ATOM 565 O O . LYS A 1 77 ? -7.440 18.762 8.290 1.00 85.25 77 LYS A O 1
ATOM 570 N N . TYR A 1 78 ? -6.048 17.006 8.168 1.00 87.94 78 TYR A N 1
ATOM 571 C CA . TYR A 1 78 ? -7.033 16.071 7.651 1.00 87.94 78 TYR A CA 1
ATOM 572 C C . TYR A 1 78 ? -7.105 14.867 8.566 1.00 87.94 78 TYR A C 1
ATOM 574 O O . TYR A 1 78 ? -6.071 14.346 8.982 1.00 87.94 78 TYR A O 1
ATOM 582 N N . SER A 1 79 ? -8.319 14.415 8.853 1.00 91.81 79 SER A N 1
ATOM 583 C CA . SER A 1 79 ? -8.532 13.113 9.466 1.00 91.81 79 SER A CA 1
ATOM 584 C C . SER A 1 79 ? -9.352 12.223 8.560 1.00 91.81 79 SER A C 1
ATOM 586 O O . SER A 1 79 ? -10.264 12.694 7.877 1.00 91.81 79 SER A O 1
ATOM 588 N N . LYS A 1 80 ? -9.069 10.930 8.624 1.00 92.31 80 LYS A N 1
ATOM 589 C CA . LYS A 1 80 ? -9.909 9.901 8.038 1.00 92.31 80 LYS A CA 1
ATOM 590 C C . LYS A 1 80 ? -10.287 8.897 9.110 1.00 92.31 80 LYS A C 1
ATOM 592 O O . LYS A 1 80 ? -9.413 8.360 9.785 1.00 92.31 80 LYS A O 1
ATOM 597 N N . GLU A 1 81 ? -11.586 8.700 9.281 1.00 92.75 81 GLU A N 1
ATOM 598 C CA . GLU A 1 81 ? -12.163 7.819 10.298 1.00 92.75 81 GLU A CA 1
ATOM 599 C C . GLU A 1 81 ? -12.834 6.622 9.640 1.00 92.75 81 GLU A C 1
ATOM 601 O O . GLU A 1 81 ? -13.560 6.778 8.658 1.00 92.75 81 GLU A O 1
ATOM 606 N N . TYR A 1 82 ? -12.585 5.436 10.185 1.00 92.31 82 TYR A N 1
ATOM 607 C CA . TYR A 1 82 ? -13.015 4.163 9.628 1.00 92.31 82 TYR A CA 1
ATOM 608 C C . TYR A 1 82 ? -14.137 3.561 10.466 1.00 92.31 82 TYR A C 1
ATOM 610 O O . TYR A 1 82 ? -13.961 3.252 11.644 1.00 92.31 82 TYR A O 1
ATOM 618 N N . ALA A 1 83 ? -15.288 3.370 9.828 1.00 91.00 83 ALA A N 1
ATOM 619 C CA . ALA A 1 83 ? -16.416 2.642 10.382 1.00 91.00 83 ALA A CA 1
ATOM 620 C C . ALA A 1 83 ? -16.475 1.234 9.782 1.00 91.00 83 ALA A C 1
ATOM 622 O O . ALA A 1 83 ? -16.374 1.064 8.565 1.00 91.00 83 ALA A O 1
ATOM 623 N N . TYR A 1 84 ? -16.673 0.240 10.644 1.00 90.44 84 TYR A N 1
ATOM 624 C CA . TYR A 1 84 ? -16.724 -1.177 10.295 1.00 90.44 84 TYR A CA 1
ATOM 625 C C . TYR A 1 84 ? -18.164 -1.675 10.418 1.00 90.44 84 TYR A C 1
ATOM 627 O O . TYR A 1 84 ? -18.807 -1.466 11.445 1.00 90.44 84 TYR A O 1
ATOM 635 N N . SER A 1 85 ? -18.692 -2.311 9.372 1.00 87.56 85 SER A N 1
ATOM 636 C CA . SER A 1 85 ? -20.050 -2.860 9.378 1.00 87.56 85 SER A CA 1
ATOM 637 C C . SER A 1 85 ? -20.142 -4.086 8.477 1.00 87.56 85 SER A C 1
ATOM 639 O O . SER A 1 85 ? -20.116 -3.984 7.249 1.00 87.56 85 SER A O 1
ATOM 641 N N . GLY A 1 86 ? -20.242 -5.265 9.090 1.00 88.50 86 GLY A N 1
ATOM 642 C CA . GLY A 1 86 ? -20.298 -6.530 8.367 1.00 88.50 86 GLY A CA 1
ATOM 643 C C . GLY A 1 86 ? -19.078 -6.733 7.470 1.00 88.50 86 GLY A C 1
ATOM 644 O O . GLY A 1 86 ? -17.941 -6.692 7.929 1.00 88.50 86 GLY A O 1
ATOM 645 N N . ASN A 1 87 ? -19.314 -6.923 6.174 1.00 91.38 87 ASN A N 1
ATOM 646 C CA . ASN A 1 87 ? -18.261 -7.047 5.171 1.00 91.38 87 ASN A CA 1
ATOM 647 C C . ASN A 1 87 ? -17.840 -5.700 4.557 1.00 91.38 87 ASN A C 1
ATOM 649 O O . ASN A 1 87 ? -17.275 -5.690 3.466 1.00 91.38 87 ASN A O 1
ATOM 653 N N . LYS A 1 88 ? -18.139 -4.568 5.202 1.00 92.88 88 LYS A N 1
ATOM 654 C CA . LYS A 1 88 ? -17.822 -3.235 4.687 1.00 92.88 88 LYS A CA 1
ATOM 655 C C . LYS A 1 88 ? -16.998 -2.411 5.666 1.00 92.88 88 LYS A C 1
ATOM 657 O O . LYS A 1 88 ? -17.224 -2.443 6.875 1.00 92.88 88 LYS A O 1
ATOM 662 N N . ILE A 1 89 ? -16.091 -1.616 5.108 1.00 93.06 89 ILE A N 1
ATOM 663 C CA . ILE A 1 89 ? -15.381 -0.541 5.806 1.00 93.06 89 ILE A CA 1
ATOM 664 C C . ILE A 1 89 ? -15.666 0.762 5.064 1.00 93.06 89 ILE A C 1
ATOM 666 O O . ILE A 1 89 ? -15.597 0.802 3.834 1.00 93.06 89 ILE A O 1
ATOM 670 N N . ILE A 1 90 ? -15.979 1.824 5.801 1.00 92.31 90 ILE A N 1
ATOM 671 C CA . ILE A 1 90 ? -16.211 3.162 5.251 1.00 92.31 90 ILE A CA 1
ATOM 672 C C . ILE A 1 90 ? -15.231 4.134 5.902 1.00 92.31 90 ILE A C 1
ATOM 674 O O . ILE A 1 90 ? -15.269 4.327 7.114 1.00 92.31 90 ILE A O 1
ATOM 678 N N . GLY A 1 91 ? -14.360 4.742 5.099 1.00 92.19 91 GLY A N 1
ATOM 679 C CA . GLY A 1 91 ? -13.419 5.776 5.520 1.00 92.19 91 GLY A CA 1
ATOM 680 C C . GLY A 1 91 ? -13.959 7.168 5.206 1.00 92.19 91 GLY A C 1
ATOM 681 O O . GLY A 1 91 ? -14.005 7.543 4.040 1.00 92.19 91 GLY A O 1
ATOM 682 N N . THR A 1 92 ? -14.341 7.943 6.219 1.00 91.12 92 THR A N 1
ATOM 683 C CA . THR A 1 92 ? -14.888 9.302 6.053 1.00 91.12 92 THR A CA 1
ATOM 684 C C . THR A 1 92 ? -13.804 10.352 6.255 1.00 91.12 92 THR A C 1
ATOM 686 O O . THR A 1 92 ? -13.101 10.319 7.264 1.00 91.12 92 THR A O 1
ATOM 689 N N . TYR A 1 93 ? -13.697 11.304 5.328 1.00 89.69 93 TYR A N 1
ATOM 690 C CA . TYR A 1 93 ? -12.729 12.394 5.404 1.00 89.69 93 TYR A CA 1
ATOM 691 C C . TYR A 1 93 ? -13.310 13.623 6.111 1.00 89.69 93 TYR A C 1
ATOM 693 O O . TYR A 1 93 ? -14.406 14.089 5.794 1.00 89.69 93 TYR A O 1
ATOM 701 N N . THR A 1 94 ? -12.527 14.213 7.010 1.00 89.88 94 THR A N 1
ATOM 702 C CA . THR A 1 94 ? -12.861 15.464 7.699 1.00 89.88 94 THR A CA 1
ATOM 703 C C . THR A 1 94 ? -11.695 16.435 7.582 1.00 89.88 94 THR A C 1
ATOM 705 O O . THR A 1 94 ? -10.543 16.082 7.848 1.00 89.88 94 THR A O 1
ATOM 708 N N . ASN A 1 95 ? -11.990 17.677 7.196 1.00 88.56 95 ASN A N 1
ATOM 709 C CA . ASN A 1 95 ? -11.035 18.773 7.307 1.00 88.56 95 ASN A CA 1
ATOM 710 C C . ASN A 1 95 ? -11.079 19.315 8.742 1.00 88.56 95 ASN A C 1
ATOM 712 O O . ASN A 1 95 ? -12.102 19.845 9.172 1.00 88.56 95 ASN A O 1
ATOM 716 N N . LEU A 1 96 ? -9.974 19.187 9.474 1.00 86.25 96 LEU A N 1
ATOM 717 C CA . LEU A 1 96 ? -9.880 19.561 10.886 1.00 86.25 96 LEU A CA 1
ATOM 718 C C . LEU A 1 96 ? -9.802 21.074 11.112 1.00 86.25 96 LEU A C 1
ATOM 720 O O . LEU A 1 96 ? -10.124 21.527 12.204 1.00 86.25 96 LEU A O 1
ATOM 724 N N . ALA A 1 97 ? -9.425 21.865 10.103 1.00 83.75 97 ALA A N 1
ATOM 725 C CA . ALA A 1 97 ? -9.390 23.322 10.237 1.00 83.75 97 ALA A CA 1
ATOM 726 C C . ALA A 1 97 ? -10.800 23.917 10.393 1.00 83.75 97 ALA A C 1
ATOM 728 O O . ALA A 1 97 ? -10.981 24.916 11.084 1.00 83.75 97 ALA A O 1
ATOM 729 N N . ASN A 1 98 ? -11.800 23.279 9.775 1.00 82.75 98 ASN A N 1
ATOM 730 C CA . ASN A 1 98 ? -13.166 23.802 9.698 1.00 82.75 98 ASN A CA 1
ATOM 731 C C . ASN A 1 98 ? -14.199 22.814 10.268 1.00 82.75 98 ASN A C 1
ATOM 733 O O . ASN A 1 98 ? -15.392 23.088 10.205 1.00 82.75 98 ASN A O 1
ATOM 737 N N . TYR A 1 99 ? -13.756 21.640 10.734 1.00 79.06 99 TYR A N 1
ATOM 738 C CA . TYR A 1 99 ? -14.579 20.490 11.146 1.00 79.06 99 TYR A CA 1
ATOM 739 C C . TYR A 1 99 ? -15.646 20.059 10.127 1.00 79.06 99 TYR A C 1
ATOM 741 O O . TYR A 1 99 ? -16.604 19.360 10.458 1.00 79.06 99 TYR A O 1
ATOM 749 N N . ASN A 1 100 ? -15.463 20.431 8.862 1.00 78.44 100 ASN A N 1
ATOM 750 C CA . ASN A 1 100 ? -16.381 20.075 7.796 1.00 78.44 100 ASN A CA 1
ATOM 751 C C . ASN A 1 100 ? -16.049 18.675 7.289 1.00 78.44 100 ASN A C 1
ATOM 753 O O . ASN A 1 100 ? -14.915 18.399 6.871 1.00 78.44 100 ASN A O 1
ATOM 757 N N . LYS A 1 101 ? -17.062 17.802 7.290 1.00 74.94 101 LYS A N 1
ATOM 758 C CA . LYS A 1 101 ? -16.996 16.533 6.567 1.00 74.94 101 LYS A CA 1
ATOM 759 C C . LYS A 1 101 ? -16.812 16.845 5.090 1.00 74.94 101 LYS A C 1
ATOM 761 O O . LYS A 1 101 ? -17.563 17.625 4.506 1.00 74.94 101 LYS A O 1
ATOM 766 N N . ILE A 1 102 ? -15.786 16.254 4.501 1.00 74.75 102 ILE A N 1
ATOM 767 C CA . ILE A 1 102 ? -15.595 16.298 3.061 1.00 74.75 102 ILE A CA 1
ATOM 768 C C . ILE A 1 102 ? -16.575 15.269 2.498 1.00 74.75 102 ILE A C 1
ATOM 770 O O . ILE A 1 102 ? -16.627 14.143 2.987 1.00 74.75 102 ILE A O 1
ATOM 774 N N . ASN A 1 103 ? -17.343 15.626 1.466 1.00 69.25 103 ASN A N 1
ATOM 775 C CA . ASN A 1 103 ? -18.251 14.698 0.771 1.00 69.25 103 ASN A CA 1
ATOM 776 C C . ASN A 1 103 ? -17.491 13.657 -0.075 1.00 69.25 103 ASN A C 1
ATOM 778 O O . ASN A 1 103 ? -17.949 13.259 -1.141 1.00 69.25 103 ASN A O 1
ATOM 782 N N . SER A 1 104 ? -16.313 13.248 0.387 1.00 75.25 104 SER A N 1
ATOM 783 C CA . SER A 1 104 ? -15.510 12.172 -0.153 1.00 75.25 104 SER A CA 1
ATOM 784 C C . SER A 1 104 ? -15.344 11.129 0.938 1.00 75.25 104 SER A C 1
ATOM 786 O O . SER A 1 104 ? -15.088 11.460 2.099 1.00 75.25 104 SER A O 1
ATOM 788 N N . TYR A 1 105 ? -15.540 9.873 0.573 1.00 82.25 105 TYR A N 1
ATOM 789 C CA . TYR A 1 105 ? -15.323 8.743 1.456 1.00 82.25 105 TYR A CA 1
ATOM 790 C C . TYR A 1 105 ? -14.892 7.542 0.637 1.00 82.25 105 TYR A C 1
ATOM 792 O O . TYR A 1 105 ? -15.321 7.360 -0.503 1.00 82.25 105 TYR A O 1
ATOM 800 N N . ASP A 1 106 ? -14.073 6.709 1.254 1.00 90.25 106 ASP A N 1
ATOM 801 C CA . ASP A 1 106 ? -13.664 5.452 0.657 1.00 90.25 106 ASP A CA 1
ATOM 802 C C . ASP A 1 106 ? -14.549 4.340 1.187 1.00 90.25 106 ASP A C 1
ATOM 804 O O . ASP A 1 106 ? -14.870 4.288 2.376 1.00 90.25 106 ASP A O 1
ATOM 808 N N . THR A 1 107 ? -14.927 3.429 0.306 1.00 92.94 107 THR A N 1
ATOM 809 C CA . THR A 1 107 ? -15.617 2.199 0.684 1.00 92.94 107 THR A CA 1
ATOM 810 C C . THR A 1 107 ? -14.742 1.009 0.352 1.00 92.94 107 THR A C 1
ATOM 812 O O . THR A 1 107 ? -14.052 1.010 -0.666 1.00 92.94 107 THR A O 1
ATOM 815 N N . TYR A 1 108 ? -14.781 -0.002 1.211 1.00 94.38 108 TYR A N 1
ATOM 816 C CA . TYR A 1 108 ? -14.088 -1.269 1.026 1.00 94.38 108 TYR A CA 1
ATOM 817 C C . TYR A 1 108 ? -15.077 -2.397 1.286 1.00 94.38 108 TYR A C 1
ATOM 819 O O . TYR A 1 108 ? -15.700 -2.428 2.347 1.00 94.38 108 TYR A O 1
ATOM 827 N N . THR A 1 109 ? -15.212 -3.318 0.339 1.00 95.44 109 THR A N 1
ATOM 828 C CA . THR A 1 109 ? -16.005 -4.540 0.485 1.00 95.44 109 THR A CA 1
ATOM 829 C C . THR A 1 109 ? -15.061 -5.716 0.676 1.00 95.44 109 THR A C 1
ATOM 831 O O . THR A 1 109 ? -14.153 -5.926 -0.125 1.00 95.44 109 THR A O 1
ATOM 834 N N . LEU A 1 110 ? -15.276 -6.484 1.737 1.00 95.38 110 LEU A N 1
ATOM 835 C CA . LEU A 1 110 ? -14.442 -7.605 2.147 1.00 95.38 110 LEU A CA 1
ATOM 836 C C . LEU A 1 110 ? -15.071 -8.943 1.739 1.00 95.38 110 LEU A C 1
ATOM 838 O O . LEU A 1 110 ? -16.296 -9.094 1.714 1.00 95.38 110 LEU A O 1
ATOM 842 N N . ASN A 1 111 ? -14.231 -9.939 1.463 1.00 93.88 111 ASN A N 1
ATOM 843 C CA . ASN A 1 111 ? -14.657 -11.335 1.380 1.00 93.88 111 ASN A CA 1
ATOM 844 C C . ASN A 1 111 ? -14.685 -12.006 2.767 1.00 93.88 111 ASN A C 1
ATOM 846 O O . ASN A 1 111 ? -14.322 -11.409 3.779 1.00 93.88 111 ASN A O 1
ATOM 850 N N . ALA A 1 112 ? -15.071 -13.284 2.811 1.00 89.75 112 ALA A N 1
ATOM 851 C CA . ALA A 1 112 ? -15.132 -14.071 4.048 1.00 89.75 112 ALA A CA 1
ATOM 852 C C . ALA A 1 112 ? -13.770 -14.260 4.753 1.00 89.75 112 ALA A C 1
ATOM 854 O O . ALA A 1 112 ? -13.739 -14.598 5.931 1.00 89.75 112 ALA A O 1
ATOM 855 N N . LYS A 1 113 ? -12.651 -14.039 4.047 1.00 89.06 113 LYS A N 1
ATOM 856 C CA . LYS A 1 113 ? -11.288 -14.064 4.603 1.00 89.06 113 LYS A CA 1
ATOM 857 C C . LYS A 1 113 ? -10.805 -12.678 5.060 1.00 89.06 113 LYS A C 1
ATOM 859 O O . LYS A 1 113 ? -9.646 -12.544 5.441 1.00 89.06 113 LYS A O 1
ATOM 864 N N . GLY A 1 114 ? -11.640 -11.644 4.931 1.00 89.31 114 GLY A N 1
ATOM 865 C CA . GLY A 1 114 ? -11.282 -10.271 5.281 1.00 89.31 114 GLY A CA 1
ATOM 866 C C . GLY A 1 114 ? -10.476 -9.492 4.276 1.00 89.31 114 GLY A C 1
ATOM 867 O O . GLY A 1 114 ? -9.999 -8.405 4.598 1.00 89.31 114 GLY A O 1
ATOM 868 N N . LEU A 1 115 ? -10.296 -10.038 3.081 1.00 92.62 115 LEU A N 1
ATOM 869 C CA . LEU A 1 115 ? -9.562 -9.361 2.028 1.00 92.62 115 LEU A CA 1
ATOM 870 C C . L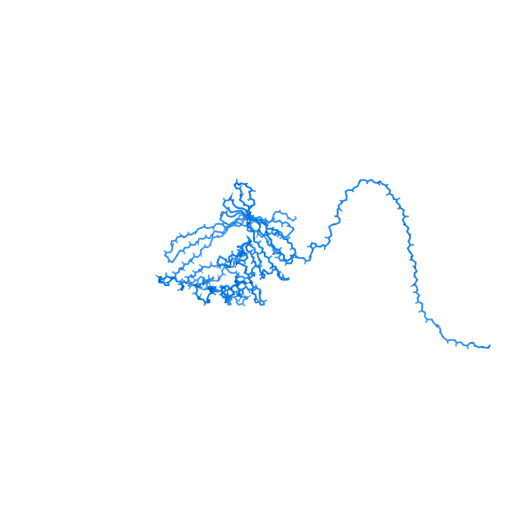EU A 1 115 ? -10.513 -8.437 1.280 1.00 92.62 115 LEU A C 1
ATOM 872 O O . LEU A 1 115 ? -11.639 -8.827 0.962 1.00 92.62 115 LEU A O 1
ATOM 876 N N . CYS A 1 116 ? -10.056 -7.226 0.994 1.00 94.75 116 CYS A N 1
ATOM 877 C CA . CYS A 1 116 ? -10.780 -6.252 0.197 1.00 94.75 116 CYS A CA 1
ATOM 878 C C . CYS A 1 116 ? -10.914 -6.765 -1.234 1.00 94.75 116 CYS A C 1
ATOM 880 O O . CYS A 1 116 ? -9.922 -6.869 -1.933 1.00 94.75 116 CYS A O 1
ATOM 882 N N . VAL A 1 117 ? -12.123 -7.080 -1.683 1.00 96.56 117 VAL A N 1
ATOM 883 C CA . VAL A 1 117 ? -12.385 -7.512 -3.067 1.00 96.56 117 VAL A CA 1
ATOM 884 C C . VAL A 1 117 ? -12.837 -6.365 -3.961 1.00 96.56 117 VAL A C 1
ATOM 886 O O . VAL A 1 117 ? -12.728 -6.454 -5.181 1.00 96.56 117 VAL A O 1
ATOM 889 N N . GLU A 1 118 ? -13.298 -5.266 -3.367 1.00 95.81 118 GLU A N 1
ATOM 890 C CA . GLU A 1 118 ? -13.677 -4.056 -4.088 1.00 95.81 118 GLU A CA 1
ATOM 891 C C . GLU A 1 118 ? -13.457 -2.823 -3.214 1.00 95.81 118 GLU A C 1
ATOM 893 O O . GLU A 1 118 ? -13.795 -2.837 -2.029 1.00 95.81 118 GLU A O 1
ATOM 898 N N . SER A 1 119 ? -12.948 -1.741 -3.798 1.00 94.94 119 SER A N 1
ATOM 899 C CA . SER A 1 119 ? -12.980 -0.426 -3.167 1.00 94.94 119 SER A CA 1
ATOM 900 C C . SER A 1 119 ? -13.392 0.666 -4.139 1.00 94.94 119 SER A C 1
ATOM 902 O O . SER A 1 119 ? -13.178 0.556 -5.344 1.00 94.94 119 SER A O 1
ATOM 904 N N . ALA A 1 120 ? -13.989 1.732 -3.619 1.00 91.88 120 ALA A N 1
ATOM 905 C CA . ALA A 1 120 ? -14.413 2.878 -4.413 1.00 91.88 120 ALA A CA 1
ATOM 906 C C . ALA A 1 120 ? -14.185 4.176 -3.644 1.00 91.88 120 ALA A C 1
ATOM 908 O O . ALA A 1 120 ? -14.390 4.217 -2.429 1.00 91.88 120 ALA A O 1
ATOM 909 N N . ILE A 1 121 ? -13.806 5.222 -4.376 1.00 86.00 121 ILE A N 1
ATOM 910 C CA . ILE A 1 121 ? -13.711 6.593 -3.873 1.00 86.00 121 ILE A CA 1
ATOM 911 C C . ILE A 1 121 ? -15.011 7.289 -4.256 1.00 86.00 121 ILE A C 1
ATOM 913 O O . ILE A 1 121 ? -15.306 7.467 -5.434 1.00 86.00 121 ILE A O 1
ATOM 917 N N . MET A 1 122 ? -15.820 7.655 -3.275 1.00 82.31 122 MET A N 1
ATOM 918 C CA . MET A 1 122 ? -17.070 8.367 -3.513 1.00 82.31 122 MET A CA 1
ATOM 919 C C . MET A 1 122 ? -16.824 9.880 -3.538 1.00 82.31 122 MET A C 1
ATOM 921 O O . MET A 1 122 ? -15.928 10.358 -2.848 1.00 82.31 122 MET A O 1
ATOM 925 N N . PRO A 1 123 ? -17.596 10.652 -4.325 1.00 76.25 123 PRO A N 1
ATOM 926 C CA . PRO A 1 123 ? -18.746 10.226 -5.128 1.00 76.25 123 PRO A CA 1
ATOM 927 C C . PRO A 1 123 ? -18.375 9.689 -6.525 1.00 76.25 123 PRO A C 1
ATOM 929 O O . PRO A 1 123 ? -19.260 9.303 -7.287 1.00 76.25 123 PRO A O 1
ATOM 932 N N . THR A 1 124 ? -17.093 9.672 -6.897 1.00 78.31 124 THR A N 1
ATOM 933 C CA . THR A 1 124 ? -16.641 9.284 -8.239 1.00 78.31 124 THR A CA 1
ATOM 934 C C . THR A 1 124 ? -16.399 7.779 -8.357 1.00 78.31 124 THR A C 1
ATOM 936 O O . THR A 1 124 ? -15.278 7.281 -8.271 1.00 78.31 124 THR A O 1
ATOM 939 N N . LEU A 1 125 ? -17.455 7.041 -8.706 1.00 79.06 125 LEU A N 1
ATOM 940 C CA . LEU A 1 125 ? -17.377 5.597 -8.977 1.00 79.06 125 LEU A CA 1
ATOM 941 C C . LEU A 1 125 ? -16.472 5.216 -10.165 1.00 79.06 125 LEU A C 1
ATOM 943 O O . LEU A 1 125 ? -16.215 4.028 -10.372 1.00 79.06 125 LEU A O 1
ATOM 947 N N . GLU A 1 126 ? -15.962 6.194 -10.924 1.00 79.88 126 GLU A N 1
ATOM 948 C CA . GLU A 1 126 ? -15.006 5.976 -12.013 1.00 79.88 126 GLU A CA 1
ATOM 949 C C . GLU A 1 126 ? -13.766 5.195 -11.554 1.00 79.88 126 GLU A C 1
ATOM 951 O O . GLU A 1 126 ? -13.224 4.430 -12.346 1.00 79.88 126 GLU A O 1
ATOM 956 N N . TYR A 1 127 ? -13.364 5.315 -10.285 1.00 79.50 127 TYR A N 1
ATOM 957 C CA . TYR A 1 127 ? -12.171 4.661 -9.732 1.00 79.50 127 TYR A CA 1
ATOM 958 C C . TYR A 1 127 ? -12.480 3.428 -8.876 1.00 79.50 127 TYR A C 1
ATOM 960 O O . TYR A 1 127 ? -11.668 3.025 -8.041 1.00 79.50 127 TYR A O 1
ATOM 968 N N . THR A 1 128 ? -13.649 2.812 -9.080 1.00 93.00 128 THR A N 1
ATOM 969 C CA . THR A 1 128 ? -13.968 1.537 -8.426 1.00 93.00 128 THR A CA 1
ATOM 970 C C . THR A 1 128 ? -12.947 0.486 -8.850 1.00 93.00 128 THR A C 1
ATOM 972 O O . THR A 1 128 ? -12.803 0.201 -10.038 1.00 93.00 128 THR A O 1
ATOM 975 N N . THR A 1 129 ? -12.226 -0.071 -7.884 1.00 94.69 129 THR A N 1
ATOM 976 C CA . THR A 1 129 ? -11.151 -1.040 -8.094 1.00 94.69 129 THR A CA 1
ATOM 977 C C . THR A 1 129 ? -11.581 -2.402 -7.571 1.00 94.69 129 THR A C 1
ATOM 979 O O . THR A 1 129 ? -12.029 -2.505 -6.432 1.00 94.69 129 THR A O 1
ATOM 982 N N . THR A 1 130 ? -11.417 -3.442 -8.382 1.00 96.38 130 THR A N 1
ATOM 983 C CA . THR A 1 130 ? -11.603 -4.844 -7.993 1.00 96.38 130 THR A CA 1
ATOM 984 C C . THR A 1 130 ? -10.247 -5.496 -7.745 1.00 96.38 130 THR A C 1
ATOM 986 O O . THR A 1 130 ? -9.294 -5.228 -8.477 1.00 96.38 130 THR A O 1
ATOM 989 N N . TYR A 1 131 ? -10.168 -6.357 -6.729 1.00 97.00 131 TYR A N 1
ATOM 990 C CA . TYR A 1 131 ? -8.937 -7.022 -6.296 1.00 97.00 131 TYR A CA 1
ATOM 991 C C . TYR A 1 131 ? -9.080 -8.545 -6.370 1.00 97.00 131 TYR A C 1
ATOM 993 O O . TYR A 1 131 ? -10.072 -9.111 -5.906 1.00 97.00 131 TYR A O 1
ATOM 1001 N N . VAL A 1 132 ? -8.068 -9.213 -6.922 1.00 97.25 132 VAL A N 1
ATOM 1002 C CA . VAL A 1 132 ? -8.007 -10.674 -7.072 1.00 97.25 132 VAL A CA 1
ATOM 1003 C C . VAL A 1 132 ? -6.795 -11.207 -6.325 1.00 97.25 132 VAL A C 1
ATOM 1005 O O . VAL A 1 132 ? -5.704 -10.652 -6.432 1.00 97.25 132 VAL A O 1
ATOM 1008 N N . TYR A 1 133 ? -6.980 -12.303 -5.594 1.00 96.44 133 TYR A N 1
ATOM 1009 C CA . TYR A 1 133 ? -5.962 -12.898 -4.733 1.00 96.44 133 TYR A CA 1
ATOM 1010 C C . TYR A 1 133 ? -5.640 -14.330 -5.151 1.00 96.44 133 TYR A C 1
ATOM 1012 O O . TYR A 1 133 ? -6.514 -15.039 -5.649 1.00 96.44 133 TYR A O 1
ATOM 1020 N N . ASN A 1 134 ? -4.410 -14.769 -4.890 1.00 94.31 134 ASN A N 1
ATOM 1021 C CA . ASN A 1 134 ? -4.042 -16.181 -4.973 1.00 94.31 134 ASN A CA 1
ATOM 1022 C C . ASN A 1 134 ? -4.483 -16.962 -3.717 1.00 94.31 134 ASN A C 1
ATOM 1024 O O . ASN A 1 134 ? -5.034 -16.411 -2.759 1.00 94.31 134 ASN A O 1
ATOM 1028 N N . GLU A 1 135 ? -4.199 -18.264 -3.697 1.00 91.19 135 GLU A N 1
ATOM 1029 C CA . GLU A 1 135 ? -4.531 -19.156 -2.578 1.00 91.19 135 GLU A CA 1
ATOM 1030 C C . GLU A 1 135 ? -3.802 -18.795 -1.273 1.00 91.19 135 GLU A C 1
ATOM 1032 O O . GLU A 1 135 ? -4.341 -18.997 -0.182 1.00 91.19 135 GLU A O 1
ATOM 1037 N N . MET A 1 136 ? -2.621 -18.175 -1.378 1.00 89.62 136 MET A N 1
ATOM 1038 C CA . MET A 1 136 ? -1.831 -17.664 -0.251 1.00 89.62 136 MET A CA 1
ATOM 1039 C C . MET A 1 136 ? -2.329 -16.306 0.276 1.00 89.62 136 MET A C 1
ATOM 1041 O O . MET A 1 136 ? -1.719 -15.737 1.187 1.00 89.62 136 MET 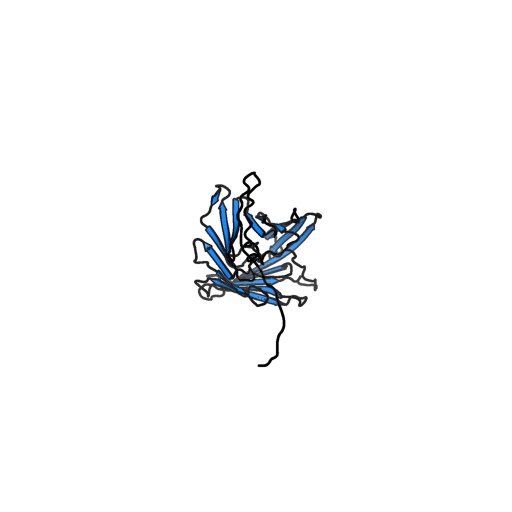A O 1
ATOM 1045 N N . ASN A 1 137 ? -3.451 -15.794 -0.246 1.00 92.81 137 ASN A N 1
ATOM 1046 C CA . ASN A 1 137 ? -4.018 -14.481 0.075 1.00 92.81 137 ASN A CA 1
ATOM 1047 C C . ASN A 1 137 ? -3.075 -13.311 -0.278 1.00 92.81 137 ASN A C 1
ATOM 1049 O O . ASN A 1 137 ? -3.027 -12.297 0.426 1.00 92.81 137 ASN A O 1
ATOM 1053 N N . GLN A 1 138 ? -2.306 -13.458 -1.354 1.00 92.94 138 GLN A N 1
ATOM 1054 C CA . GLN A 1 138 ? -1.477 -12.408 -1.944 1.00 92.94 138 GLN A CA 1
ATOM 1055 C C . GLN A 1 138 ? -2.219 -11.781 -3.122 1.00 92.94 138 GLN A C 1
ATOM 1057 O O . GLN A 1 138 ? -2.886 -12.487 -3.882 1.00 92.94 138 GLN A O 1
ATOM 1062 N N . LEU A 1 139 ? -2.160 -10.456 -3.233 1.00 94.81 139 LEU A N 1
ATOM 1063 C CA . LEU A 1 139 ? -2.856 -9.704 -4.272 1.00 94.81 139 LEU A CA 1
ATOM 1064 C C . LEU A 1 139 ? -2.195 -9.996 -5.619 1.00 94.81 139 LEU A C 1
ATOM 1066 O O . LEU A 1 139 ? -1.018 -9.725 -5.749 1.00 94.81 139 LEU A O 1
ATOM 1070 N N . LEU A 1 140 ? -2.920 -10.532 -6.600 1.00 96.56 140 LEU A N 1
ATOM 1071 C CA . LEU A 1 140 ? -2.405 -10.811 -7.949 1.00 96.56 140 LEU A CA 1
ATOM 1072 C C . LEU A 1 140 ? -2.733 -9.699 -8.942 1.00 96.56 140 LEU A C 1
ATOM 1074 O O . LEU A 1 140 ? -1.947 -9.393 -9.836 1.00 96.56 140 LEU A O 1
ATOM 1078 N N . LEU A 1 141 ? -3.925 -9.121 -8.809 1.00 96.81 141 LEU A N 1
ATOM 1079 C CA . LEU A 1 141 ? -4.466 -8.174 -9.771 1.00 96.81 141 LEU A CA 1
ATOM 1080 C C . LEU A 1 141 ? -5.334 -7.148 -9.050 1.00 96.81 141 LEU A C 1
ATOM 1082 O O . LEU A 1 141 ? -6.206 -7.514 -8.261 1.00 96.81 141 LEU A O 1
ATOM 1086 N N . ALA A 1 142 ? -5.130 -5.874 -9.368 1.00 96.25 142 ALA A N 1
ATOM 1087 C CA . ALA A 1 142 ? -6.050 -4.796 -9.028 1.00 96.25 142 ALA A CA 1
ATOM 1088 C C . ALA A 1 142 ? -6.428 -4.050 -10.309 1.00 96.25 142 ALA A C 1
ATOM 1090 O O . ALA A 1 142 ? -5.543 -3.574 -11.016 1.00 96.25 142 ALA A O 1
ATOM 1091 N N . TYR A 1 143 ? -7.714 -3.941 -10.632 1.00 95.56 143 TYR A N 1
ATOM 1092 C CA . TYR A 1 143 ? -8.153 -3.328 -11.889 1.00 95.56 143 TYR A CA 1
ATOM 1093 C C . TYR A 1 143 ? -9.362 -2.424 -11.707 1.00 95.56 143 TYR A C 1
ATOM 1095 O O . TYR A 1 143 ? -10.194 -2.631 -10.824 1.00 95.56 143 TYR A O 1
ATOM 1103 N N . ASN A 1 144 ? -9.470 -1.414 -12.567 1.00 94.56 144 ASN A N 1
ATOM 1104 C CA . ASN A 1 144 ? -10.640 -0.553 -12.610 1.00 94.56 144 ASN A CA 1
ATOM 1105 C C . ASN A 1 144 ? -11.852 -1.351 -13.118 1.00 94.56 144 ASN A C 1
ATOM 1107 O O . ASN A 1 144 ? -11.858 -1.826 -14.252 1.00 94.56 144 ASN A O 1
ATOM 1111 N N . LYS A 1 145 ? -12.908 -1.448 -12.309 1.00 93.75 145 LYS A N 1
ATOM 1112 C CA . LYS A 1 145 ? -14.129 -2.207 -12.614 1.00 93.75 145 LYS A CA 1
ATOM 1113 C C . LYS A 1 145 ? -14.798 -1.774 -13.921 1.00 93.75 145 LYS A C 1
ATOM 1115 O O . LYS A 1 145 ? -15.339 -2.608 -14.638 1.00 93.75 145 LYS A O 1
ATOM 1120 N N . ASN A 1 146 ? -14.748 -0.480 -14.234 1.00 92.50 146 ASN A N 1
ATOM 1121 C CA . ASN A 1 146 ? -15.365 0.098 -15.429 1.00 92.50 146 ASN A CA 1
ATOM 1122 C C . ASN A 1 146 ? -14.415 0.122 -16.637 1.00 92.50 146 ASN A C 1
ATOM 1124 O O . ASN A 1 146 ? -14.865 0.286 -17.769 1.00 92.50 146 ASN A O 1
ATOM 1128 N N . LYS A 1 147 ? -13.102 -0.004 -16.408 1.00 94.19 147 LYS A N 1
ATOM 1129 C CA . LYS A 1 147 ? -12.053 0.005 -17.440 1.00 94.19 147 LYS A CA 1
ATOM 1130 C C . LYS A 1 147 ? -11.001 -1.072 -17.124 1.00 94.19 147 LYS A C 1
ATOM 1132 O O . LYS A 1 147 ? -9.889 -0.708 -16.749 1.00 94.19 147 LYS A O 1
ATOM 1137 N N . PRO A 1 148 ? -11.306 -2.377 -17.270 1.00 95.06 148 PRO A N 1
ATOM 1138 C CA . PRO A 1 148 ? -10.458 -3.449 -16.730 1.00 95.06 148 PRO A CA 1
ATOM 1139 C C . PRO A 1 148 ? -9.019 -3.492 -17.250 1.00 95.06 148 PRO A C 1
ATOM 1141 O O . PRO A 1 148 ? -8.137 -3.966 -16.543 1.00 95.06 148 PRO A O 1
ATOM 1144 N N . ASN A 1 149 ? -8.757 -2.950 -18.443 1.00 95.75 149 ASN A N 1
ATOM 1145 C CA . ASN A 1 149 ? -7.395 -2.822 -18.965 1.00 95.75 149 ASN A CA 1
ATOM 1146 C C . ASN A 1 149 ? -6.526 -1.900 -18.095 1.00 95.75 149 ASN A C 1
ATOM 1148 O O . ASN A 1 149 ? -5.332 -2.155 -17.956 1.00 95.75 149 ASN A O 1
ATOM 1152 N N . GLN A 1 150 ? -7.124 -0.889 -17.451 1.00 94.38 150 GLN A N 1
ATOM 1153 C CA . GLN A 1 150 ? -6.447 -0.066 -16.455 1.00 94.38 150 GLN A CA 1
ATOM 1154 C C . GLN A 1 150 ? -6.257 -0.888 -15.178 1.00 94.38 150 GLN A C 1
ATOM 1156 O O . GLN A 1 150 ? -7.159 -0.980 -14.336 1.00 94.38 150 GLN A O 1
ATOM 1161 N N . ARG A 1 151 ? -5.076 -1.487 -15.042 1.00 95.44 151 ARG A N 1
ATOM 1162 C CA . ARG A 1 151 ? -4.798 -2.483 -14.008 1.00 95.44 151 ARG A CA 1
ATOM 1163 C C . ARG A 1 151 ? -3.371 -2.429 -13.489 1.00 95.44 151 ARG A C 1
ATOM 1165 O O . ARG A 1 151 ? -2.490 -1.792 -14.063 1.00 95.44 151 ARG A O 1
ATOM 1172 N N . GLN A 1 152 ? -3.183 -3.131 -12.387 1.00 96.69 152 GLN A N 1
ATOM 1173 C CA . GLN A 1 152 ? -1.917 -3.410 -11.741 1.00 96.69 152 GLN A CA 1
ATOM 1174 C C . GLN A 1 152 ? -1.794 -4.920 -11.577 1.00 96.69 152 GLN A C 1
ATOM 1176 O O . GLN A 1 152 ? -2.672 -5.540 -10.974 1.00 96.69 152 GLN A O 1
ATOM 1181 N N . GLU A 1 153 ? -0.723 -5.493 -12.104 1.00 97.31 153 GLU A N 1
ATOM 1182 C CA . GLU A 1 153 ? -0.393 -6.912 -11.981 1.00 97.31 153 GLU A CA 1
ATOM 1183 C C . GLU A 1 153 ? 0.742 -7.073 -10.979 1.00 97.31 153 GLU A C 1
ATOM 1185 O O . GLU A 1 153 ? 1.727 -6.341 -11.036 1.00 97.31 153 GLU A O 1
ATOM 1190 N N . TYR A 1 154 ? 0.589 -8.015 -10.058 1.00 97.00 154 TYR A N 1
ATOM 1191 C CA . TYR A 1 154 ? 1.480 -8.212 -8.924 1.00 97.00 154 TYR A CA 1
ATOM 1192 C C . TYR A 1 154 ? 2.159 -9.567 -9.049 1.00 97.00 154 TYR A C 1
ATOM 1194 O O . TYR A 1 154 ? 1.492 -10.597 -9.182 1.00 97.00 154 TYR A O 1
ATOM 1202 N N . GLN A 1 155 ? 3.484 -9.573 -8.973 1.00 97.12 155 GLN A N 1
ATOM 1203 C CA . GLN A 1 155 ? 4.276 -10.796 -9.030 1.00 97.12 155 GLN A CA 1
ATOM 1204 C C . GLN A 1 155 ? 5.066 -10.966 -7.745 1.00 97.12 155 GLN A C 1
ATOM 1206 O O . GLN A 1 155 ? 5.508 -9.992 -7.139 1.00 97.12 155 GLN A O 1
ATOM 1211 N N . TYR A 1 156 ? 5.248 -12.215 -7.337 1.00 95.06 156 TYR A N 1
ATOM 1212 C CA . TYR A 1 156 ? 5.930 -12.584 -6.105 1.00 95.06 156 TYR A CA 1
ATOM 1213 C C . TYR A 1 156 ? 7.050 -13.561 -6.424 1.00 95.06 156 TYR A C 1
ATOM 1215 O O . TYR A 1 156 ? 6.879 -14.451 -7.256 1.00 95.06 156 TYR A O 1
ATOM 1223 N N . GLU A 1 157 ? 8.162 -13.423 -5.717 1.00 92.94 157 GLU A N 1
ATOM 1224 C CA . GLU A 1 157 ? 9.270 -14.371 -5.757 1.00 92.94 157 GLU A CA 1
ATOM 1225 C C . GLU A 1 157 ? 9.362 -15.123 -4.435 1.00 92.94 157 GLU A C 1
ATOM 1227 O O . GLU A 1 157 ? 9.000 -14.599 -3.378 1.00 92.94 157 GLU A O 1
ATOM 1232 N N . MET A 1 158 ? 9.829 -16.370 -4.502 1.00 89.94 158 MET A N 1
ATOM 1233 C CA . MET A 1 158 ? 10.057 -17.182 -3.312 1.00 89.94 158 MET A CA 1
ATOM 1234 C C . MET A 1 158 ? 11.063 -16.488 -2.393 1.00 89.94 158 MET A C 1
ATOM 1236 O O . MET A 1 158 ? 12.105 -16.003 -2.835 1.00 89.94 158 MET A O 1
ATOM 1240 N N . ASP A 1 159 ? 10.736 -16.454 -1.107 1.00 86.19 159 ASP A N 1
ATOM 1241 C CA . ASP A 1 159 ? 11.610 -15.904 -0.083 1.00 86.19 159 ASP A CA 1
ATOM 1242 C C . ASP A 1 159 ? 12.937 -16.690 -0.036 1.00 86.19 159 ASP A C 1
ATOM 1244 O O . ASP A 1 159 ? 12.933 -17.905 -0.258 1.00 86.19 159 ASP A O 1
ATOM 1248 N N . PRO A 1 160 ? 14.071 -16.061 0.330 1.00 78.56 160 PRO A N 1
ATOM 1249 C CA . PRO A 1 160 ? 15.352 -16.765 0.447 1.00 78.56 160 PRO A CA 1
ATOM 1250 C C . PRO A 1 160 ? 15.337 -17.938 1.440 1.00 78.56 160 PRO A C 1
ATOM 1252 O O . PRO A 1 160 ? 16.141 -18.857 1.316 1.00 78.56 160 PRO A O 1
ATOM 1255 N N . ASP A 1 161 ? 14.432 -17.910 2.427 1.00 80.06 161 ASP A N 1
ATOM 1256 C CA . ASP A 1 161 ? 14.247 -18.982 3.412 1.00 80.06 161 ASP A CA 1
ATOM 1257 C C . ASP A 1 161 ? 13.330 -20.120 2.919 1.00 80.06 161 ASP A C 1
ATOM 1259 O O . ASP A 1 161 ? 13.178 -21.123 3.616 1.00 80.06 161 ASP A O 1
ATOM 1263 N N . GLY A 1 162 ? 12.707 -19.973 1.744 1.00 82.75 162 GLY A N 1
ATOM 1264 C CA . GLY A 1 162 ? 11.759 -20.932 1.170 1.00 82.75 162 GLY A CA 1
ATOM 1265 C C . GLY A 1 162 ? 10.429 -21.059 1.925 1.00 82.75 162 GLY A C 1
ATOM 1266 O O . GLY A 1 162 ? 9.619 -21.915 1.580 1.00 82.75 162 GLY A O 1
ATOM 1267 N N . GLN A 1 163 ? 10.178 -20.235 2.949 1.00 83.12 163 GLN A N 1
ATOM 1268 C CA . GLN A 1 163 ? 8.998 -20.341 3.825 1.00 83.12 163 GLN A CA 1
ATOM 1269 C C . GLN A 1 163 ? 7.827 -19.454 3.373 1.00 83.12 163 GLN A C 1
ATOM 1271 O O . GLN A 1 163 ? 6.780 -19.398 4.024 1.00 83.12 163 GLN A O 1
ATOM 1276 N N . GLY A 1 164 ? 7.995 -18.720 2.277 1.00 86.94 164 GLY A N 1
ATOM 1277 C CA . GLY A 1 164 ? 6.995 -17.800 1.767 1.00 86.94 164 GLY A CA 1
ATOM 1278 C C . GLY A 1 164 ? 7.398 -17.195 0.434 1.00 86.94 164 GLY A C 1
ATOM 1279 O O . GLY A 1 164 ? 8.281 -17.695 -0.264 1.00 86.94 164 GLY A O 1
ATOM 1280 N N . SER A 1 165 ? 6.725 -16.110 0.085 1.00 90.62 165 SER A N 1
ATOM 1281 C CA . SER A 1 165 ? 7.076 -15.294 -1.064 1.00 90.62 165 SER A CA 1
ATOM 1282 C C . SER A 1 165 ? 6.818 -13.823 -0.767 1.00 90.62 165 SER A C 1
ATOM 1284 O O . SER A 1 165 ? 5.905 -13.462 -0.009 1.00 90.62 165 SER A O 1
ATOM 1286 N N . SER A 1 166 ? 7.631 -12.980 -1.388 1.00 91.19 166 SER A N 1
ATOM 1287 C CA . SER A 1 166 ? 7.609 -11.532 -1.236 1.00 91.19 166 SER A CA 1
ATOM 1288 C C . SER A 1 166 ? 7.360 -10.868 -2.585 1.00 91.19 166 SER A C 1
ATOM 1290 O O . SER A 1 166 ? 7.747 -11.389 -3.629 1.00 91.19 166 SER A O 1
ATOM 1292 N N . LEU A 1 167 ? 6.666 -9.731 -2.560 1.00 93.62 167 LEU A N 1
ATOM 1293 C CA . LEU A 1 167 ? 6.289 -8.955 -3.733 1.00 93.62 167 LEU A CA 1
ATOM 1294 C C . LEU A 1 167 ? 7.550 -8.584 -4.501 1.00 93.62 167 LEU A C 1
ATOM 1296 O O . LEU A 1 167 ? 8.379 -7.851 -3.989 1.00 93.62 167 LEU A O 1
ATOM 1300 N N . TYR A 1 168 ? 7.677 -9.067 -5.721 1.00 94.06 168 TYR A N 1
ATOM 1301 C CA . TYR A 1 168 ? 8.827 -8.827 -6.574 1.00 94.06 168 TYR A CA 1
ATOM 1302 C C . TYR A 1 168 ? 8.606 -7.630 -7.492 1.00 94.06 168 TYR A C 1
ATOM 1304 O O . TYR A 1 168 ? 9.472 -6.761 -7.606 1.00 94.06 168 TYR A O 1
ATOM 1312 N N . SER A 1 169 ? 7.435 -7.555 -8.124 1.00 95.81 169 SER A N 1
ATOM 1313 C CA . SER A 1 169 ? 7.122 -6.489 -9.067 1.00 95.81 169 SER A CA 1
ATOM 1314 C C . SER A 1 169 ? 5.648 -6.111 -9.058 1.00 95.81 169 SER A C 1
ATOM 1316 O O . SER A 1 169 ? 4.770 -6.913 -8.723 1.00 95.81 169 SER A O 1
ATOM 1318 N N . VAL A 1 170 ? 5.388 -4.859 -9.437 1.00 96.88 170 VAL A N 1
ATOM 1319 C CA . VAL A 1 170 ? 4.057 -4.381 -9.811 1.00 96.88 170 VAL A CA 1
ATOM 1320 C C . VAL A 1 170 ? 4.133 -3.721 -11.179 1.00 96.88 170 VAL A C 1
ATOM 1322 O O . VAL A 1 170 ? 4.865 -2.744 -11.364 1.00 96.88 170 VAL A O 1
ATOM 1325 N N . THR A 1 171 ? 3.340 -4.224 -12.118 1.00 96.38 171 THR A N 1
ATOM 1326 C CA . THR A 1 171 ? 3.267 -3.738 -13.499 1.00 96.38 171 THR A CA 1
ATOM 1327 C C . THR A 1 171 ? 1.967 -2.981 -13.713 1.00 96.38 171 THR A C 1
ATOM 1329 O O . THR A 1 171 ? 0.896 -3.467 -13.361 1.00 96.38 171 THR A O 1
ATOM 1332 N N . PHE A 1 172 ? 2.047 -1.781 -14.281 1.00 95.06 172 PHE A N 1
ATOM 1333 C CA . PHE A 1 172 ? 0.926 -0.852 -14.401 1.00 95.06 172 PHE A CA 1
ATOM 1334 C C . PHE A 1 172 ? 0.536 -0.682 -15.865 1.00 95.06 172 PHE A C 1
ATOM 1336 O O . PHE A 1 172 ? 1.379 -0.317 -16.685 1.00 95.06 172 PHE A O 1
ATOM 1343 N N . TYR A 1 173 ? -0.751 -0.842 -16.163 1.00 94.81 173 TYR A N 1
ATOM 1344 C CA . TYR A 1 173 ? -1.318 -0.647 -17.495 1.00 94.81 173 TYR A CA 1
ATOM 1345 C C . TYR A 1 173 ? -2.377 0.454 -17.485 1.00 94.81 173 TYR A C 1
ATOM 1347 O O . TYR A 1 173 ? -3.070 0.675 -16.484 1.00 94.81 173 TYR A O 1
ATOM 1355 N N . ASP A 1 174 ? -2.508 1.153 -18.608 1.00 93.31 174 ASP A N 1
ATOM 1356 C CA . ASP A 1 174 ? -3.561 2.140 -18.815 1.00 93.31 174 ASP A CA 1
ATOM 1357 C C . ASP A 1 174 ? -4.868 1.505 -19.326 1.00 93.31 174 ASP A C 1
ATOM 1359 O O . ASP A 1 174 ? -4.974 0.308 -19.582 1.00 93.31 174 ASP A O 1
ATOM 1363 N N . LYS A 1 175 ? -5.901 2.333 -19.504 1.00 93.38 175 LYS A N 1
ATOM 1364 C CA . LYS A 1 175 ? -7.211 1.895 -20.018 1.00 93.38 175 LYS A CA 1
ATOM 1365 C C . LYS A 1 175 ? -7.174 1.314 -21.442 1.00 93.38 175 LYS A C 1
ATOM 1367 O O . LYS A 1 175 ? -8.149 0.691 -21.848 1.00 93.38 175 LYS A O 1
ATOM 1372 N N . ASN A 1 176 ? -6.102 1.552 -22.194 1.00 94.62 176 ASN A N 1
ATOM 1373 C CA . ASN A 1 176 ? -5.893 1.066 -23.554 1.00 94.62 176 ASN A CA 1
ATOM 1374 C C . ASN A 1 176 ? -4.942 -0.142 -23.590 1.00 94.62 176 ASN A C 1
ATOM 1376 O O . ASN A 1 176 ? -4.504 -0.514 -24.672 1.00 94.62 176 ASN A O 1
ATOM 1380 N N . ASP A 1 177 ? -4.640 -0.743 -22.431 1.00 94.81 177 ASP A N 1
ATOM 1381 C CA . ASP A 1 177 ? -3.712 -1.870 -22.285 1.00 94.81 177 ASP A CA 1
ATOM 1382 C C . ASP A 1 177 ? -2.244 -1.525 -22.608 1.00 94.81 177 ASP A C 1
ATOM 1384 O O . ASP A 1 177 ? -1.433 -2.378 -22.959 1.00 94.81 177 ASP A O 1
ATOM 1388 N N . VAL A 1 178 ? -1.870 -0.250 -22.471 1.00 93.88 178 VAL A N 1
ATOM 1389 C CA . VAL A 1 178 ? -0.488 0.203 -22.654 1.00 93.88 178 VAL A CA 1
ATOM 1390 C C . VAL A 1 178 ? 0.270 0.089 -21.337 1.00 93.88 178 VAL A C 1
ATOM 1392 O O . VAL A 1 178 ? -0.158 0.628 -20.315 1.00 93.88 178 VAL A O 1
ATOM 1395 N N . LEU A 1 179 ? 1.432 -0.567 -21.377 1.00 93.50 179 LEU A N 1
ATOM 1396 C CA . LEU A 1 179 ? 2.369 -0.640 -20.259 1.00 93.50 179 LEU A CA 1
ATOM 1397 C C . LEU A 1 179 ? 2.897 0.760 -19.904 1.00 93.50 179 LEU A C 1
ATOM 1399 O O . LEU A 1 179 ? 3.603 1.396 -20.686 1.00 93.50 179 LEU A O 1
ATOM 1403 N N . LEU A 1 180 ? 2.575 1.230 -18.700 1.00 92.12 180 LEU A N 1
ATOM 1404 C CA . LEU A 1 180 ? 2.963 2.552 -18.210 1.00 92.12 180 LEU A CA 1
ATOM 1405 C C . LEU A 1 180 ? 4.281 2.514 -17.446 1.00 92.12 180 LEU A C 1
ATOM 1407 O O . LEU A 1 180 ? 5.189 3.304 -17.719 1.00 92.12 180 LEU A O 1
ATOM 1411 N N . LYS A 1 181 ? 4.368 1.620 -16.459 1.00 92.69 181 LYS A N 1
ATOM 1412 C CA . LYS A 1 181 ? 5.527 1.489 -15.577 1.00 92.69 181 LYS A CA 1
ATOM 1413 C C . LYS A 1 181 ? 5.595 0.110 -14.925 1.00 92.69 181 LYS A C 1
ATOM 1415 O O . LYS A 1 181 ? 4.577 -0.564 -14.789 1.00 92.69 181 LYS A O 1
ATOM 1420 N N . GLU A 1 182 ? 6.782 -0.247 -14.463 1.00 94.94 182 GLU A N 1
ATOM 1421 C CA . GLU A 1 182 ? 7.053 -1.380 -13.577 1.00 94.94 182 GLU A CA 1
ATOM 1422 C C . GLU A 1 182 ? 7.759 -0.851 -12.326 1.00 94.94 182 GLU A C 1
ATOM 1424 O O . GLU A 1 182 ? 8.642 0.003 -12.419 1.00 94.94 182 GLU A O 1
ATOM 1429 N N . VAL A 1 183 ? 7.370 -1.341 -11.152 1.00 95.12 183 VAL A N 1
ATOM 1430 C CA . VAL A 1 183 ? 8.097 -1.101 -9.902 1.00 95.12 183 VAL A CA 1
ATOM 1431 C C . VAL A 1 183 ? 8.618 -2.437 -9.403 1.00 95.12 183 VAL A C 1
ATOM 1433 O O . VAL A 1 183 ? 7.823 -3.315 -9.083 1.00 95.12 183 VAL A O 1
ATOM 1436 N N . LEU A 1 184 ? 9.938 -2.585 -9.344 1.00 94.94 184 LEU A N 1
ATOM 1437 C CA . LEU A 1 184 ? 10.605 -3.747 -8.761 1.00 94.94 184 LEU A CA 1
ATOM 1438 C C . LEU A 1 184 ? 10.894 -3.500 -7.284 1.00 94.94 184 LEU A C 1
ATOM 1440 O O . LEU A 1 184 ? 11.265 -2.388 -6.908 1.00 94.94 184 LEU A O 1
ATOM 1444 N N . PHE A 1 185 ? 10.800 -4.545 -6.471 1.00 92.88 185 PHE A N 1
ATOM 1445 C CA . PHE A 1 185 ? 11.027 -4.525 -5.030 1.00 92.88 185 PHE A CA 1
ATOM 1446 C C . PHE A 1 185 ? 12.128 -5.527 -4.682 1.00 92.88 185 PHE A C 1
ATOM 1448 O O . PHE A 1 185 ? 12.090 -6.682 -5.098 1.00 92.88 185 PHE A O 1
ATOM 1455 N N . LYS A 1 186 ? 13.123 -5.095 -3.905 1.00 90.88 186 LYS A N 1
ATOM 1456 C CA . LYS A 1 186 ? 14.219 -5.963 -3.453 1.00 90.88 186 LYS A CA 1
ATOM 1457 C C . LYS A 1 186 ? 14.365 -5.916 -1.943 1.00 90.88 186 LYS A C 1
ATOM 1459 O O . LYS A 1 186 ? 14.388 -4.836 -1.355 1.00 90.88 186 LYS A O 1
ATOM 1464 N N . TYR A 1 187 ? 14.525 -7.087 -1.335 1.00 87.62 187 TYR A N 1
ATOM 1465 C CA . TYR A 1 187 ? 14.602 -7.268 0.123 1.00 87.62 187 TYR A CA 1
ATOM 1466 C C . TYR A 1 187 ? 15.969 -7.753 0.618 1.00 87.62 187 TYR A C 1
ATOM 1468 O O . TYR A 1 187 ? 16.209 -7.793 1.823 1.00 87.62 187 TYR A O 1
ATOM 1476 N N . VAL A 1 188 ? 16.860 -8.129 -0.299 1.00 78.81 188 VAL A N 1
ATOM 1477 C CA . VAL A 1 188 ? 18.207 -8.611 0.019 1.00 78.81 188 VAL A CA 1
ATOM 1478 C C . VAL A 1 188 ? 19.209 -7.462 -0.004 1.00 78.81 188 VAL A C 1
ATOM 1480 O O . VAL A 1 188 ? 19.135 -6.583 -0.866 1.00 78.81 188 VAL A O 1
ATOM 1483 N N . ASP A 1 189 ? 20.157 -7.480 0.934 1.00 63.00 189 ASP A N 1
ATOM 1484 C CA . ASP A 1 189 ? 21.312 -6.588 0.893 1.00 63.00 189 ASP A CA 1
ATOM 1485 C C . ASP A 1 189 ? 22.250 -7.095 -0.207 1.00 63.00 189 ASP A C 1
ATOM 1487 O O . ASP A 1 189 ? 22.907 -8.130 -0.082 1.00 63.00 189 ASP A O 1
ATOM 1491 N N . GLY A 1 190 ? 22.240 -6.402 -1.344 1.00 50.53 190 GLY A N 1
ATOM 1492 C CA . GLY A 1 190 ? 23.109 -6.717 -2.467 1.00 50.53 190 GLY A CA 1
ATOM 1493 C C . GLY A 1 190 ? 24.563 -6.451 -2.103 1.00 50.53 190 GLY A C 1
ATOM 1494 O O . GLY A 1 190 ? 25.000 -5.325 -2.278 1.00 50.53 190 GLY A O 1
ATOM 1495 N N . THR A 1 191 ? 25.244 -7.476 -1.579 1.00 41.47 191 THR A N 1
ATOM 1496 C CA . THR A 1 191 ? 26.605 -7.934 -1.943 1.00 41.47 191 THR A CA 1
ATOM 1497 C C . THR A 1 191 ? 27.102 -9.086 -1.059 1.00 41.47 191 THR A C 1
ATOM 1499 O O . THR A 1 191 ? 27.934 -9.843 -1.536 1.00 41.47 191 THR A O 1
ATOM 1502 N N . ASP A 1 192 ? 26.567 -9.302 0.152 1.00 39.47 192 ASP A N 1
ATOM 1503 C CA . ASP A 1 192 ? 27.191 -10.220 1.135 1.00 39.47 192 ASP A CA 1
ATOM 1504 C C . ASP A 1 192 ? 26.245 -11.246 1.782 1.00 39.47 192 ASP A C 1
ATOM 1506 O O . ASP A 1 192 ? 26.361 -11.543 2.969 1.00 39.47 192 ASP A O 1
ATOM 1510 N N . GLY A 1 193 ? 25.277 -11.801 1.040 1.00 44.28 193 GLY A N 1
ATOM 1511 C CA . GLY A 1 193 ? 24.468 -12.940 1.521 1.00 44.28 193 GLY A CA 1
ATOM 1512 C C . GLY A 1 193 ? 23.741 -12.710 2.859 1.00 44.28 193 GLY A C 1
ATOM 1513 O O . GLY A 1 193 ? 23.309 -13.666 3.501 1.00 44.28 193 GLY A O 1
ATOM 1514 N N . GLY A 1 194 ? 23.631 -11.450 3.295 1.00 50.75 194 GLY A N 1
ATOM 1515 C CA . GLY A 1 194 ? 23.031 -11.069 4.559 1.00 50.75 194 GLY A CA 1
ATOM 1516 C C . GLY A 1 194 ? 21.552 -11.409 4.533 1.00 50.75 194 GLY A C 1
ATOM 1517 O O . GLY A 1 194 ? 20.829 -10.996 3.623 1.00 50.75 194 GLY A O 1
ATOM 1518 N N . TYR A 1 195 ? 21.106 -12.186 5.519 1.00 54.62 195 TYR A N 1
ATOM 1519 C CA . TYR A 1 195 ? 19.706 -12.564 5.652 1.00 54.62 195 TYR A CA 1
ATOM 1520 C C . TYR A 1 195 ? 18.812 -11.319 5.624 1.00 54.62 195 TYR A C 1
ATOM 1522 O O . TYR A 1 195 ? 19.043 -10.348 6.352 1.00 54.62 195 TYR A O 1
ATOM 1530 N N . ALA A 1 196 ? 17.772 -11.361 4.789 1.00 67.62 196 ALA A N 1
ATOM 1531 C CA . ALA A 1 196 ? 16.760 -10.321 4.745 1.00 67.62 196 ALA A CA 1
ATOM 1532 C C . ALA A 1 196 ? 16.167 -10.129 6.154 1.00 67.62 196 ALA A C 1
ATOM 1534 O O . ALA A 1 196 ? 15.763 -11.082 6.822 1.00 67.62 196 ALA A O 1
ATOM 1535 N N . SER A 1 197 ? 16.155 -8.890 6.645 1.00 81.75 197 SER A N 1
ATOM 1536 C CA . SER A 1 197 ? 15.630 -8.586 7.980 1.00 81.75 197 SER A CA 1
ATOM 1537 C C . SER A 1 197 ? 14.105 -8.617 7.965 1.00 81.75 197 SER A C 1
ATOM 1539 O O . SER A 1 197 ? 13.497 -7.980 7.108 1.00 81.75 197 SER A O 1
ATOM 1541 N N . PHE A 1 198 ? 13.480 -9.320 8.912 1.00 81.88 198 PHE A N 1
ATOM 1542 C CA . PHE A 1 198 ? 12.020 -9.386 9.012 1.00 81.88 198 PHE A CA 1
ATOM 1543 C C . PHE A 1 198 ? 11.394 -8.003 9.242 1.00 81.88 198 PHE A C 1
ATOM 1545 O O . PHE A 1 198 ? 11.835 -7.250 10.116 1.00 81.88 198 PHE A O 1
ATOM 1552 N N . ASP A 1 199 ? 10.326 -7.689 8.504 1.00 81.06 199 ASP A N 1
ATOM 1553 C CA . ASP A 1 199 ? 9.453 -6.565 8.832 1.00 81.06 199 ASP A CA 1
ATOM 1554 C C . ASP A 1 199 ? 8.334 -7.049 9.752 1.00 81.06 199 ASP A C 1
ATOM 1556 O O . ASP A 1 199 ? 7.310 -7.574 9.318 1.00 81.06 199 ASP A O 1
ATOM 1560 N N . TRP A 1 200 ? 8.537 -6.862 11.052 1.00 74.69 200 TRP A N 1
ATOM 1561 C CA . TRP A 1 200 ? 7.549 -7.198 12.078 1.00 74.69 200 TRP A CA 1
ATOM 1562 C C . TRP A 1 200 ? 6.288 -6.331 12.009 1.00 74.69 200 TRP A C 1
ATOM 1564 O O . TRP A 1 200 ? 5.261 -6.695 12.582 1.00 74.69 200 TRP A O 1
ATOM 1574 N N . PHE A 1 201 ? 6.351 -5.197 11.304 1.00 76.12 201 PHE A N 1
ATOM 1575 C CA . PHE A 1 201 ? 5.254 -4.240 11.203 1.00 76.12 201 PHE A CA 1
ATOM 1576 C C . PHE A 1 201 ? 5.050 -3.779 9.753 1.00 76.12 201 PHE A C 1
ATOM 1578 O O . PHE A 1 201 ? 5.286 -2.604 9.431 1.00 76.12 201 PHE A O 1
ATOM 1585 N N . PRO A 1 202 ? 4.624 -4.695 8.864 1.00 79.25 202 PRO A N 1
ATOM 1586 C CA . PRO A 1 202 ? 4.448 -4.375 7.462 1.00 79.25 202 PRO A CA 1
ATOM 1587 C C . PRO A 1 202 ? 3.238 -3.455 7.292 1.00 79.25 202 PRO A C 1
ATOM 1589 O O . PRO A 1 202 ? 2.155 -3.706 7.826 1.00 79.25 202 PRO A O 1
ATOM 1592 N N . VAL A 1 203 ? 3.434 -2.402 6.509 1.00 85.12 203 VAL A N 1
ATOM 1593 C CA . VAL A 1 203 ? 2.356 -1.578 5.952 1.00 85.12 203 VAL A CA 1
ATOM 1594 C C . VAL A 1 203 ? 2.174 -1.953 4.489 1.00 85.12 203 VAL A C 1
ATOM 1596 O O . VAL A 1 203 ? 3.067 -2.556 3.887 1.00 85.12 203 VAL A O 1
ATOM 1599 N N . ASN A 1 204 ? 1.037 -1.593 3.905 1.00 87.44 204 ASN A N 1
ATOM 1600 C CA . ASN A 1 204 ? 0.855 -1.796 2.476 1.00 87.44 204 ASN A CA 1
ATOM 1601 C C . ASN A 1 204 ? 1.906 -0.987 1.694 1.00 87.44 204 ASN A C 1
ATOM 1603 O O . ASN A 1 204 ? 2.222 0.137 2.107 1.00 87.44 204 ASN A O 1
ATOM 1607 N N . PRO A 1 205 ? 2.452 -1.535 0.591 1.00 82.12 205 PRO A N 1
ATOM 1608 C CA . PRO A 1 205 ? 3.374 -0.808 -0.260 1.00 82.12 205 PRO A CA 1
ATOM 1609 C C . PRO A 1 205 ? 2.793 0.533 -0.689 1.00 82.12 205 PRO A C 1
ATOM 1611 O O . PRO A 1 205 ? 1.596 0.680 -0.947 1.00 82.12 205 PRO A O 1
ATOM 1614 N N . GLU A 1 206 ? 3.670 1.517 -0.808 1.00 71.06 206 GLU A N 1
ATOM 1615 C CA . GLU A 1 206 ? 3.349 2.697 -1.595 1.00 71.06 206 GLU A CA 1
ATOM 1616 C C . GLU A 1 206 ? 3.200 2.223 -3.061 1.00 71.06 206 GLU A C 1
ATOM 1618 O O . GLU A 1 206 ? 3.805 1.224 -3.449 1.00 71.06 206 GLU A O 1
ATOM 1623 N N . HIS A 1 207 ? 2.346 2.871 -3.861 1.00 69.38 207 HIS A N 1
ATOM 1624 C CA . HIS A 1 207 ? 2.005 2.491 -5.253 1.00 69.38 207 HIS A CA 1
ATOM 1625 C C . HIS A 1 207 ? 0.932 1.409 -5.481 1.00 69.38 207 HIS A C 1
ATOM 1627 O O . HIS A 1 207 ? 0.744 0.991 -6.624 1.00 69.38 207 HIS A O 1
ATOM 1633 N N . LEU A 1 208 ? 0.163 1.015 -4.467 1.00 77.69 208 LEU A N 1
ATOM 1634 C CA . LEU A 1 208 ? -1.078 0.264 -4.696 1.00 77.69 208 LEU A CA 1
ATOM 1635 C C . LEU A 1 208 ? -2.144 1.107 -5.443 1.00 77.69 208 LEU A C 1
ATOM 1637 O O . LEU A 1 208 ? -1.965 2.301 -5.699 1.00 77.69 208 LEU A O 1
ATOM 1641 N N . ALA A 1 209 ? -3.266 0.487 -5.827 1.00 74.75 209 ALA A N 1
ATOM 1642 C CA . ALA A 1 209 ? -4.372 1.161 -6.517 1.00 74.75 209 ALA A CA 1
ATOM 1643 C C . ALA A 1 209 ? -4.895 2.392 -5.749 1.00 74.75 209 ALA A C 1
ATOM 1645 O O . ALA A 1 209 ? -4.806 2.465 -4.527 1.00 74.75 209 ALA A O 1
ATOM 1646 N N . GLN A 1 210 ? -5.459 3.370 -6.461 1.00 69.75 210 GLN A N 1
ATOM 1647 C CA . GLN A 1 210 ? -5.758 4.715 -5.936 1.00 69.75 210 GLN A CA 1
ATOM 1648 C C . GLN A 1 210 ? -6.603 4.730 -4.649 1.00 69.75 210 GLN A C 1
ATOM 1650 O O . GLN A 1 210 ? -6.425 5.601 -3.806 1.00 69.75 210 GLN A O 1
ATOM 1655 N N . ALA A 1 211 ? -7.505 3.761 -4.492 1.00 68.44 211 ALA A N 1
ATOM 1656 C CA . ALA A 1 211 ? -8.399 3.642 -3.346 1.00 68.44 211 ALA A CA 1
ATOM 1657 C C . ALA A 1 211 ? -7.815 2.801 -2.194 1.00 68.44 211 ALA A C 1
ATOM 1659 O O . ALA A 1 211 ? -8.536 2.455 -1.261 1.00 68.44 211 ALA A O 1
ATOM 1660 N N . THR A 1 212 ? -6.539 2.418 -2.250 1.00 77.88 212 THR A N 1
ATOM 1661 C CA . THR A 1 212 ? -5.888 1.649 -1.185 1.00 77.88 212 THR A CA 1
ATOM 1662 C C . THR A 1 212 ? -5.413 2.553 -0.059 1.00 77.88 212 THR A C 1
ATOM 1664 O O . THR A 1 212 ? -4.940 3.669 -0.267 1.00 77.88 212 THR A O 1
ATOM 1667 N N . ASN A 1 213 ? -5.546 2.064 1.170 1.00 85.12 213 ASN A N 1
ATOM 1668 C CA . ASN A 1 213 ? -5.006 2.744 2.335 1.00 85.12 213 ASN A CA 1
ATOM 1669 C C . ASN A 1 213 ? -3.747 2.031 2.819 1.00 85.12 213 ASN A C 1
ATOM 1671 O O . ASN A 1 213 ? -3.735 0.807 2.933 1.00 85.12 213 ASN A O 1
ATOM 167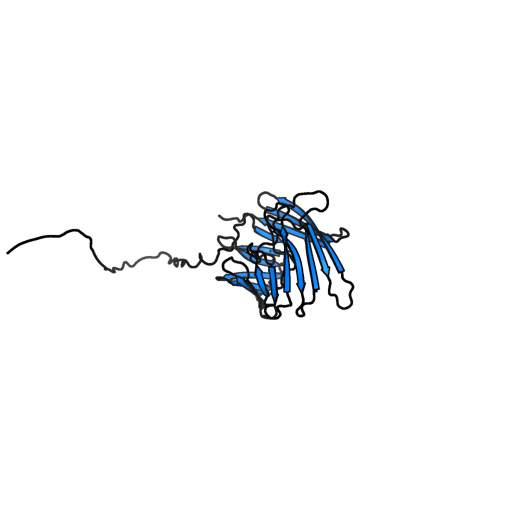5 N N . LYS A 1 214 ? -2.713 2.803 3.159 1.00 87.44 214 LYS A N 1
ATOM 1676 C CA . LYS A 1 214 ? -1.421 2.292 3.635 1.00 87.44 214 LYS A CA 1
ATOM 1677 C C . LYS A 1 214 ? -1.537 1.427 4.896 1.00 87.44 214 LYS A C 1
ATOM 1679 O O . LYS A 1 214 ? -0.784 0.467 5.052 1.00 87.44 214 LYS A O 1
ATOM 1684 N N . TYR A 1 215 ? -2.472 1.764 5.783 1.00 89.31 215 TYR A N 1
ATOM 1685 C CA . TYR A 1 215 ? -2.562 1.216 7.136 1.00 89.31 215 TYR A CA 1
ATOM 1686 C C . TYR A 1 215 ? -3.650 0.149 7.301 1.00 89.31 215 TYR A C 1
ATOM 1688 O O . TYR A 1 215 ? -3.600 -0.617 8.262 1.00 89.31 215 TYR A O 1
ATOM 1696 N N . LEU A 1 216 ? -4.612 0.046 6.375 1.00 88.69 216 LEU A N 1
ATOM 1697 C CA . LEU A 1 216 ? -5.646 -0.992 6.437 1.00 88.69 216 LEU A CA 1
ATOM 1698 C C . LEU A 1 216 ? -5.075 -2.377 6.074 1.00 88.69 216 LEU A C 1
ATOM 1700 O O . LEU A 1 216 ? -4.662 -2.585 4.930 1.00 88.69 216 LEU A O 1
ATOM 1704 N N . PRO A 1 217 ? -5.119 -3.378 6.972 1.00 86.62 217 PRO A N 1
ATOM 1705 C CA . PRO A 1 217 ? -4.519 -4.695 6.742 1.00 86.62 217 PRO A CA 1
ATOM 1706 C C . PRO A 1 217 ? -5.412 -5.633 5.903 1.00 86.62 217 PRO A C 1
ATOM 1708 O O . PRO A 1 217 ? -5.480 -6.828 6.176 1.00 86.62 217 PRO A O 1
ATOM 1711 N N . ILE A 1 218 ? -6.104 -5.101 4.892 1.00 91.44 218 ILE A N 1
ATOM 1712 C CA . ILE A 1 218 ? -7.138 -5.805 4.109 1.00 91.44 218 ILE A CA 1
ATOM 1713 C C . ILE A 1 218 ? -6.696 -6.162 2.684 1.00 91.44 218 ILE A C 1
ATOM 1715 O O . ILE A 1 218 ? -7.452 -6.783 1.949 1.00 91.44 218 ILE A O 1
ATOM 1719 N N . PHE A 1 219 ? -5.483 -5.788 2.269 1.00 91.75 219 PHE A N 1
ATOM 1720 C CA . PHE A 1 219 ? -4.992 -6.005 0.899 1.00 91.75 219 PHE A CA 1
ATOM 1721 C C . PHE A 1 219 ? -4.089 -7.237 0.752 1.00 91.75 219 PHE A C 1
ATOM 1723 O O . PHE A 1 219 ? -3.374 -7.369 -0.235 1.00 91.75 219 PHE A O 1
ATOM 1730 N N . GLY A 1 220 ? -4.152 -8.165 1.709 1.00 88.75 220 GLY A N 1
ATOM 1731 C CA . GLY A 1 220 ? -3.365 -9.395 1.688 1.00 88.75 220 GLY A CA 1
ATOM 1732 C C . GLY A 1 220 ? -1.955 -9.225 2.252 1.00 88.75 220 GLY A C 1
ATOM 1733 O O . GLY A 1 220 ? -1.692 -8.352 3.082 1.00 88.75 220 GLY A O 1
ATOM 1734 N N . LYS A 1 221 ? -1.052 -10.124 1.852 1.00 87.69 221 LYS A N 1
ATOM 1735 C CA . LYS A 1 221 ? 0.358 -10.122 2.268 1.00 87.69 221 LYS A CA 1
ATOM 1736 C C . LYS A 1 221 ? 1.247 -9.705 1.100 1.00 87.69 221 LYS A C 1
ATOM 1738 O O . LYS A 1 221 ? 1.099 -10.225 -0.002 1.00 87.69 221 LYS A O 1
ATOM 1743 N N . PHE A 1 222 ? 2.186 -8.800 1.362 1.00 90.06 222 PHE A N 1
ATOM 1744 C CA . PHE A 1 222 ? 3.136 -8.327 0.352 1.00 90.06 222 PHE A CA 1
ATOM 1745 C C . PHE A 1 222 ? 4.538 -8.869 0.579 1.00 90.06 222 PHE A C 1
ATOM 1747 O O . PHE A 1 222 ? 5.126 -9.392 -0.347 1.00 90.06 222 PHE A O 1
ATOM 1754 N N . SER A 1 223 ? 5.072 -8.787 1.792 1.00 88.94 223 SER A N 1
ATOM 1755 C CA . SER A 1 223 ? 6.402 -9.309 2.107 1.00 88.94 223 SER A CA 1
ATOM 1756 C C . SER A 1 223 ? 6.521 -9.583 3.600 1.00 88.94 223 SER A C 1
ATOM 1758 O O . SER A 1 223 ? 5.769 -9.023 4.406 1.00 88.94 223 SER A O 1
ATOM 1760 N N . ARG A 1 224 ? 7.458 -10.464 3.958 1.00 85.69 224 ARG A N 1
ATOM 1761 C CA . ARG A 1 224 ? 7.886 -10.720 5.342 1.00 85.69 224 ARG A CA 1
ATOM 1762 C C . ARG A 1 224 ? 9.124 -9.912 5.726 1.00 85.69 224 ARG A C 1
ATOM 1764 O O . ARG A 1 224 ? 9.466 -9.870 6.904 1.00 85.69 224 ARG A O 1
ATOM 1771 N N . PHE A 1 225 ? 9.786 -9.273 4.767 1.00 86.50 225 PHE A N 1
ATOM 1772 C CA . PHE A 1 225 ? 11.090 -8.645 4.942 1.00 86.50 225 PHE A CA 1
ATOM 1773 C C . PHE A 1 225 ? 11.052 -7.134 4.713 1.00 86.50 225 PHE A C 1
ATOM 1775 O O . PHE A 1 225 ? 10.194 -6.602 4.008 1.00 86.50 225 PHE A O 1
ATOM 1782 N N . LEU A 1 226 ? 12.019 -6.435 5.303 1.00 87.00 226 LEU A N 1
ATOM 1783 C CA . LEU A 1 226 ? 12.234 -5.008 5.099 1.00 87.00 226 LEU A CA 1
ATOM 1784 C C . LEU A 1 226 ? 12.702 -4.746 3.665 1.00 87.00 226 LEU A C 1
ATOM 1786 O O . LEU A 1 226 ? 13.694 -5.307 3.204 1.00 87.00 226 LEU A O 1
ATOM 1790 N N . LEU A 1 227 ? 11.981 -3.870 2.971 1.00 89.44 227 LEU A N 1
ATOM 1791 C CA . LEU A 1 227 ? 12.275 -3.444 1.606 1.00 89.44 227 LEU A CA 1
ATOM 1792 C C . LEU A 1 227 ? 13.595 -2.673 1.555 1.00 89.44 227 LEU A C 1
ATOM 1794 O O . LEU A 1 227 ? 13.712 -1.635 2.180 1.00 89.44 227 LEU A O 1
ATOM 1798 N N . LYS A 1 228 ? 14.592 -3.127 0.803 1.00 89.56 228 LYS A N 1
ATOM 1799 C CA . LYS A 1 228 ? 15.900 -2.452 0.714 1.00 89.56 228 LYS A CA 1
ATOM 1800 C C . LYS A 1 228 ? 16.023 -1.547 -0.494 1.00 89.56 228 LYS A C 1
ATOM 1802 O O . LYS A 1 228 ? 16.708 -0.529 -0.424 1.00 89.56 228 LYS A O 1
ATOM 1807 N N . GLN A 1 229 ? 15.348 -1.884 -1.585 1.00 91.44 229 GLN A N 1
ATOM 1808 C CA . GLN A 1 229 ? 15.398 -1.090 -2.802 1.00 91.44 229 GLN A CA 1
ATOM 1809 C C . GLN A 1 229 ? 14.089 -1.188 -3.578 1.00 91.44 229 GLN A C 1
ATOM 1811 O O . GLN A 1 229 ? 13.484 -2.259 -3.645 1.00 91.44 229 GLN A O 1
ATOM 1816 N N . THR A 1 230 ? 13.699 -0.084 -4.210 1.00 93.69 230 THR A N 1
ATOM 1817 C CA . THR A 1 230 ? 12.755 -0.098 -5.327 1.00 93.69 230 THR A CA 1
ATOM 1818 C C . THR A 1 230 ? 13.413 0.441 -6.583 1.00 93.69 230 THR A C 1
ATOM 1820 O O . THR A 1 230 ? 14.275 1.322 -6.528 1.00 93.69 230 THR A O 1
ATOM 1823 N N . ILE A 1 231 ? 13.025 -0.123 -7.723 1.00 93.94 231 ILE A N 1
ATOM 1824 C CA . ILE A 1 231 ? 13.421 0.363 -9.044 1.00 93.94 231 ILE A CA 1
ATOM 1825 C C . ILE A 1 231 ? 12.140 0.654 -9.809 1.00 93.94 231 ILE A C 1
ATOM 1827 O O . ILE A 1 231 ? 11.394 -0.266 -10.133 1.00 93.94 231 ILE A O 1
ATOM 1831 N N . GLU A 1 232 ? 11.877 1.925 -10.085 1.00 93.81 232 GLU A N 1
ATOM 1832 C CA . GLU A 1 232 ? 10.776 2.339 -10.946 1.00 93.81 232 GLU A CA 1
ATOM 1833 C C . GLU A 1 232 ? 11.274 2.478 -12.383 1.00 93.81 232 GLU A C 1
ATOM 1835 O O . GLU A 1 232 ? 12.108 3.338 -12.671 1.00 93.81 232 GLU A O 1
ATOM 1840 N N . LYS A 1 233 ? 10.727 1.674 -13.293 1.00 93.88 233 LYS A N 1
ATOM 1841 C CA . LYS A 1 233 ? 10.932 1.794 -14.738 1.00 93.88 233 LYS A CA 1
ATOM 1842 C C . LYS A 1 233 ? 9.689 2.400 -15.365 1.00 93.88 233 LYS A C 1
ATOM 1844 O O . LYS A 1 233 ? 8.605 1.829 -15.273 1.00 93.88 233 LYS A O 1
ATOM 1849 N N . ILE A 1 234 ? 9.828 3.554 -16.003 1.00 91.12 234 ILE A N 1
ATOM 1850 C CA . ILE A 1 234 ? 8.730 4.267 -16.659 1.00 91.12 234 ILE A CA 1
ATOM 1851 C C . ILE A 1 234 ? 8.863 4.054 -18.165 1.00 91.12 234 ILE A C 1
ATOM 1853 O O . ILE A 1 234 ? 9.830 4.516 -18.770 1.00 91.12 234 ILE A O 1
ATOM 1857 N N . TYR A 1 235 ? 7.890 3.361 -18.757 1.00 86.56 235 TYR A N 1
ATOM 1858 C CA . TYR A 1 235 ? 7.895 2.978 -20.172 1.00 86.56 235 TYR A CA 1
ATOM 1859 C C . TYR A 1 235 ? 7.141 3.972 -21.050 1.00 86.56 235 TYR A C 1
ATOM 1861 O O . TYR A 1 235 ? 7.587 4.277 -22.153 1.00 86.56 235 TYR A O 1
ATOM 1869 N N . TYR A 1 236 ? 6.016 4.500 -20.561 1.00 73.06 236 TYR A N 1
ATOM 1870 C CA . TYR A 1 236 ? 5.210 5.452 -21.317 1.00 73.06 236 TYR A CA 1
ATOM 1871 C C . TYR A 1 236 ? 5.393 6.874 -20.792 1.00 73.06 236 TYR A C 1
ATOM 1873 O O . TYR A 1 236 ? 4.908 7.232 -19.718 1.00 73.06 236 TYR A O 1
ATOM 1881 N N . ILE A 1 237 ? 6.066 7.704 -21.589 1.00 65.00 237 ILE A N 1
ATOM 1882 C CA . ILE A 1 237 ? 6.128 9.155 -21.406 1.00 65.00 237 ILE A CA 1
ATOM 1883 C C . ILE A 1 237 ? 5.808 9.773 -22.770 1.00 65.00 237 ILE A C 1
ATOM 1885 O O . ILE A 1 237 ? 6.599 9.595 -23.698 1.00 65.00 237 ILE A O 1
ATOM 1889 N N . PRO A 1 238 ? 4.681 10.494 -22.937 1.00 58.94 238 PRO A N 1
ATOM 1890 C CA . PRO A 1 238 ? 4.431 11.235 -24.167 1.00 58.94 238 PRO A CA 1
ATOM 1891 C C . PRO A 1 238 ? 5.610 12.181 -24.436 1.00 58.94 238 PRO A C 1
ATOM 1893 O O . PRO A 1 238 ? 5.845 13.108 -23.664 1.00 58.94 238 PRO A O 1
ATOM 1896 N N . ASN A 1 239 ? 6.362 11.923 -25.510 1.00 61.78 239 ASN A N 1
ATOM 1897 C CA . ASN A 1 239 ? 7.555 12.675 -25.930 1.00 61.78 239 ASN A CA 1
ATOM 1898 C C . ASN A 1 239 ? 8.781 12.597 -24.994 1.00 61.78 239 ASN A C 1
ATOM 1900 O O . ASN A 1 239 ? 9.645 13.471 -25.059 1.00 61.78 239 ASN A O 1
ATOM 1904 N N . GLY A 1 240 ? 8.876 11.584 -24.129 1.00 64.19 240 GLY A N 1
ATOM 1905 C CA . GLY A 1 240 ? 10.008 11.421 -23.209 1.00 64.19 240 GLY A CA 1
ATOM 1906 C C . GLY A 1 240 ? 10.842 10.168 -23.463 1.00 64.19 240 GLY A C 1
ATOM 1907 O O . GLY A 1 240 ? 10.403 9.223 -24.112 1.00 64.19 240 GLY A O 1
ATOM 1908 N N . VAL A 1 241 ? 12.055 10.162 -22.913 1.00 68.75 241 VAL A N 1
ATOM 1909 C CA . VAL A 1 241 ? 12.917 8.974 -22.859 1.00 68.75 241 VAL A CA 1
ATOM 1910 C C . VAL A 1 241 ? 12.489 8.129 -21.657 1.00 68.75 241 VAL A C 1
ATOM 1912 O O . VAL A 1 241 ? 12.319 8.713 -20.581 1.00 68.75 241 VAL A O 1
ATOM 1915 N N . PRO A 1 242 ? 12.329 6.797 -21.801 1.00 73.94 242 PRO A N 1
ATOM 1916 C CA . PRO A 1 242 ? 12.110 5.900 -20.674 1.00 73.94 242 PRO A CA 1
ATOM 1917 C C . PRO A 1 242 ? 13.066 6.214 -19.524 1.00 73.94 242 PRO A C 1
ATOM 1919 O O . PRO A 1 242 ? 14.260 6.430 -19.735 1.00 73.94 242 PRO A O 1
ATOM 1922 N N . ALA A 1 243 ? 12.525 6.277 -18.314 1.00 85.25 243 ALA A N 1
ATOM 1923 C CA . ALA A 1 243 ? 13.275 6.690 -17.139 1.00 85.25 243 ALA A CA 1
ATOM 1924 C C . ALA A 1 243 ? 13.332 5.551 -16.131 1.00 85.25 243 ALA A C 1
ATOM 1926 O O . ALA A 1 243 ? 12.326 4.887 -15.879 1.00 85.25 243 ALA A O 1
ATOM 1927 N N . GLU A 1 244 ? 14.499 5.375 -15.524 1.00 91.88 244 GLU A N 1
ATOM 1928 C CA . GLU A 1 244 ? 14.689 4.487 -14.387 1.00 91.88 244 GLU A CA 1
ATOM 1929 C C . GLU A 1 244 ? 15.012 5.323 -13.149 1.00 91.88 244 GLU A C 1
ATOM 1931 O O . GLU A 1 244 ? 15.840 6.237 -13.199 1.00 91.88 244 GLU A O 1
ATOM 1936 N N . LYS A 1 245 ? 14.339 5.030 -12.036 1.00 91.44 245 LYS A N 1
ATOM 1937 C CA . LYS A 1 245 ? 14.621 5.638 -10.736 1.00 91.44 245 LYS A CA 1
ATOM 1938 C C . LYS A 1 245 ? 14.870 4.547 -9.718 1.00 91.44 245 LYS A C 1
ATOM 1940 O O . LYS A 1 245 ? 14.055 3.643 -9.566 1.00 91.44 245 LYS A O 1
ATOM 1945 N N . VAL A 1 246 ? 15.978 4.665 -8.999 1.00 93.25 246 VAL A N 1
ATOM 1946 C CA . VAL A 1 246 ? 16.347 3.729 -7.940 1.00 93.25 246 VAL A CA 1
ATOM 1947 C C . VAL A 1 246 ? 16.224 4.429 -6.598 1.00 93.25 246 VAL A C 1
ATOM 1949 O O . VAL A 1 246 ? 16.785 5.510 -6.402 1.00 93.25 246 VAL A O 1
ATOM 1952 N N . TYR A 1 247 ? 15.520 3.786 -5.675 1.00 92.94 247 TYR A N 1
ATOM 1953 C CA . TYR A 1 247 ? 15.347 4.239 -4.305 1.00 92.94 247 TYR A CA 1
ATOM 1954 C C . TYR A 1 247 ? 15.905 3.189 -3.357 1.00 92.94 247 TYR A C 1
ATOM 1956 O O . TYR A 1 247 ? 15.489 2.036 -3.391 1.00 92.94 247 TYR A O 1
ATOM 1964 N N . ASN A 1 248 ? 16.847 3.585 -2.510 1.00 92.81 248 ASN A N 1
ATOM 1965 C CA . ASN A 1 248 ? 17.487 2.728 -1.522 1.00 92.81 248 ASN A CA 1
ATOM 1966 C C . ASN A 1 248 ? 16.979 3.085 -0.128 1.00 92.81 248 ASN A C 1
ATOM 1968 O O . ASN A 1 248 ? 16.944 4.261 0.235 1.00 92.81 248 ASN A O 1
ATOM 1972 N N . TYR A 1 249 ? 16.631 2.077 0.662 1.00 91.12 249 TYR A N 1
ATOM 1973 C CA . TYR A 1 249 ? 16.037 2.235 1.981 1.00 91.12 249 TYR A CA 1
ATOM 1974 C C . TYR A 1 249 ? 16.987 1.717 3.054 1.00 91.12 249 TYR A C 1
ATOM 1976 O O . TYR A 1 249 ? 17.446 0.574 3.018 1.00 91.12 249 TYR A O 1
ATOM 1984 N N . THR A 1 250 ? 17.249 2.555 4.050 1.00 90.44 250 THR A N 1
ATOM 1985 C CA . THR A 1 250 ? 18.009 2.176 5.243 1.00 90.44 250 THR A CA 1
ATOM 1986 C C . THR A 1 250 ? 17.142 2.315 6.480 1.00 90.44 250 THR A C 1
ATOM 1988 O O . THR A 1 250 ? 16.379 3.277 6.598 1.00 90.44 250 THR A O 1
ATOM 1991 N N . TYR A 1 251 ? 17.289 1.369 7.404 1.00 88.44 251 TYR A N 1
ATOM 1992 C CA . TYR A 1 251 ? 16.477 1.268 8.610 1.00 88.44 251 TYR A CA 1
ATOM 1993 C C . TYR A 1 251 ? 17.347 1.364 9.854 1.00 88.44 251 TYR A C 1
ATOM 1995 O O . TYR A 1 251 ? 18.382 0.706 9.937 1.00 88.44 251 TYR A O 1
ATOM 2003 N N . ALA A 1 252 ? 16.883 2.122 10.840 1.00 87.69 252 ALA A N 1
ATOM 2004 C CA . ALA A 1 252 ? 17.405 2.086 12.199 1.00 87.69 252 ALA A CA 1
ATOM 2005 C C . ALA A 1 252 ? 16.256 1.774 13.158 1.00 87.69 252 ALA A C 1
ATOM 2007 O O . ALA A 1 252 ? 15.169 2.338 13.025 1.00 87.69 252 ALA A O 1
ATOM 2008 N N . LEU A 1 253 ? 16.485 0.861 14.102 1.00 83.75 253 LEU A N 1
ATOM 2009 C CA . LEU A 1 253 ? 15.511 0.499 15.125 1.00 83.75 253 LEU A CA 1
ATOM 2010 C C . LEU A 1 253 ? 16.047 0.910 16.495 1.00 83.75 253 LEU A C 1
ATOM 2012 O O . LEU A 1 253 ? 17.141 0.500 16.878 1.00 83.75 253 LEU A O 1
ATOM 2016 N N . SER A 1 254 ? 15.258 1.668 17.247 1.00 84.00 254 SER A N 1
ATOM 2017 C CA . SER A 1 254 ? 15.482 1.917 18.670 1.00 84.00 254 SER A CA 1
ATOM 2018 C C . SER A 1 254 ? 14.279 1.439 19.483 1.00 84.00 254 SER A C 1
ATOM 2020 O O . SER A 1 254 ? 13.156 1.349 18.981 1.00 84.00 254 SER A O 1
ATOM 2022 N N . ASN A 1 255 ? 14.515 1.050 20.734 1.00 80.00 255 ASN A N 1
ATOM 2023 C CA . ASN A 1 255 ? 13.487 0.529 21.631 1.00 80.00 255 ASN A CA 1
ATOM 2024 C C . ASN A 1 255 ? 13.786 1.006 23.054 1.00 80.00 255 ASN A C 1
ATOM 2026 O O . ASN A 1 255 ? 14.904 0.824 23.530 1.00 80.00 255 ASN A O 1
ATOM 2030 N N . ASP A 1 256 ? 12.798 1.603 23.716 1.00 71.69 256 ASP A N 1
ATOM 2031 C CA . ASP A 1 256 ? 12.898 2.098 25.098 1.00 71.69 256 ASP A CA 1
ATOM 2032 C C . ASP A 1 256 ? 12.178 1.186 26.114 1.00 71.69 256 ASP A C 1
ATOM 2034 O O . ASP A 1 256 ? 11.970 1.555 27.267 1.00 71.69 256 ASP A O 1
ATOM 2038 N N . GLY A 1 257 ? 11.769 -0.011 25.680 1.00 65.38 257 GLY A N 1
ATOM 2039 C CA . GLY A 1 257 ? 10.993 -0.977 26.459 1.00 65.38 257 GLY A CA 1
ATOM 2040 C C . GLY A 1 257 ? 9.487 -0.858 26.219 1.00 65.38 257 GLY A C 1
ATOM 2041 O O . GLY A 1 257 ? 8.822 -1.872 26.006 1.00 65.38 257 GLY A O 1
ATOM 2042 N N . SER A 1 258 ? 8.954 0.365 26.161 1.00 70.38 258 SER A N 1
ATOM 2043 C CA . SER A 1 258 ? 7.517 0.637 25.974 1.00 70.38 258 SER A CA 1
ATOM 2044 C C . SER A 1 258 ? 7.135 0.933 24.519 1.00 70.38 258 SER A C 1
ATOM 2046 O O . SER A 1 258 ? 6.019 0.648 24.073 1.00 70.38 258 SER A O 1
ATOM 2048 N N . SER A 1 259 ? 8.083 1.484 23.764 1.00 76.62 259 SER A N 1
ATOM 2049 C CA . SER A 1 259 ? 7.929 1.950 22.396 1.00 76.62 259 SER A CA 1
ATOM 2050 C C . SER A 1 259 ? 9.089 1.460 21.537 1.00 76.62 259 SER A C 1
ATOM 2052 O O . SER A 1 259 ? 10.228 1.380 21.987 1.00 76.62 259 SER A O 1
ATOM 2054 N N . ALA A 1 260 ? 8.808 1.140 20.275 1.00 84.31 260 ALA A N 1
ATOM 2055 C CA . ALA A 1 260 ? 9.841 0.949 19.261 1.00 84.31 260 ALA A CA 1
ATOM 2056 C C . ALA A 1 260 ? 9.765 2.084 18.238 1.00 84.31 260 ALA A C 1
ATOM 2058 O O . ALA A 1 260 ? 8.667 2.468 17.832 1.00 84.31 260 ALA A O 1
ATOM 2059 N N . ILE A 1 261 ? 10.910 2.605 17.809 1.00 83.38 261 ILE A N 1
ATOM 2060 C CA . ILE A 1 261 ? 11.004 3.605 16.746 1.00 83.38 261 ILE A CA 1
ATOM 2061 C C . ILE A 1 261 ? 11.789 2.990 15.592 1.00 83.38 261 ILE A C 1
ATOM 2063 O O . ILE A 1 261 ? 12.923 2.554 15.772 1.00 83.38 261 ILE A O 1
ATOM 2067 N N . LYS A 1 262 ? 11.170 2.933 14.410 1.00 87.69 262 LYS A N 1
ATOM 2068 C CA . LYS A 1 262 ? 11.811 2.545 13.147 1.00 87.69 262 LYS A CA 1
ATOM 2069 C C . LYS A 1 262 ? 12.020 3.809 12.320 1.00 87.69 262 LYS A C 1
ATOM 2071 O O . LYS A 1 262 ? 11.050 4.342 11.782 1.00 87.69 262 LYS A O 1
ATOM 2076 N N . SER A 1 263 ? 13.258 4.273 12.212 1.00 88.81 263 SER A N 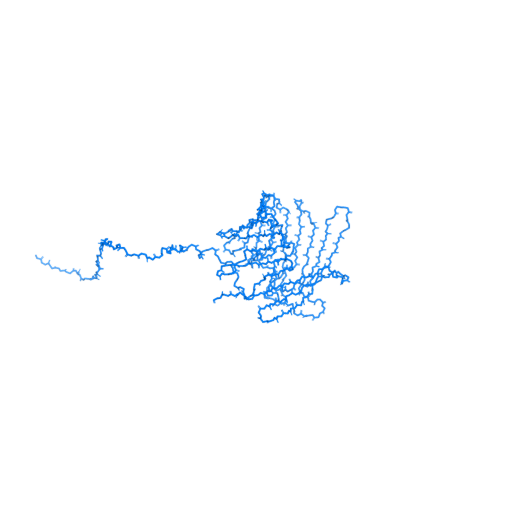1
ATOM 2077 C CA . SER A 1 263 ? 13.635 5.357 11.303 1.00 88.81 263 SER A CA 1
ATOM 2078 C C . SER A 1 263 ? 13.934 4.768 9.929 1.00 88.81 263 SER A C 1
ATOM 2080 O O . SER A 1 263 ? 14.648 3.771 9.817 1.00 88.81 263 SER A O 1
ATOM 2082 N N . ILE A 1 264 ? 13.361 5.365 8.892 1.00 91.50 264 ILE A N 1
ATOM 2083 C CA . ILE A 1 264 ? 13.464 4.938 7.499 1.00 91.50 264 ILE A CA 1
ATOM 2084 C C . ILE A 1 264 ? 14.037 6.110 6.718 1.00 91.50 264 ILE A C 1
ATOM 2086 O O . ILE A 1 264 ? 13.411 7.165 6.642 1.00 91.50 264 ILE A O 1
ATOM 2090 N N . VAL A 1 265 ? 15.209 5.923 6.126 1.00 92.94 265 VAL A N 1
ATOM 2091 C CA . VAL A 1 265 ? 15.821 6.918 5.241 1.00 92.94 265 VAL A CA 1
ATOM 2092 C C . VAL A 1 265 ? 15.809 6.367 3.827 1.00 92.94 265 VAL A C 1
ATOM 2094 O O . VAL A 1 265 ? 16.299 5.263 3.596 1.00 92.94 265 VAL A O 1
ATOM 2097 N N . THR A 1 266 ? 15.266 7.150 2.897 1.00 93.12 266 THR A N 1
ATOM 2098 C CA . THR A 1 266 ? 15.243 6.822 1.469 1.00 93.12 266 THR A CA 1
ATOM 2099 C C . THR A 1 266 ? 16.266 7.681 0.744 1.00 93.12 266 THR A C 1
ATOM 2101 O O . THR A 1 266 ? 16.274 8.905 0.902 1.00 93.12 266 THR A O 1
ATOM 2104 N N . LYS A 1 267 ? 17.115 7.057 -0.068 1.00 94.25 267 LYS A N 1
ATOM 2105 C CA . LYS A 1 267 ? 18.138 7.715 -0.886 1.00 94.25 267 LYS A CA 1
ATOM 2106 C C . LYS A 1 267 ? 17.944 7.390 -2.360 1.00 94.25 267 LYS A C 1
ATOM 2108 O O . LYS A 1 267 ? 17.464 6.308 -2.679 1.00 94.25 267 LYS A O 1
ATOM 2113 N N . ASP A 1 268 ? 18.332 8.297 -3.246 1.00 93.31 268 ASP A N 1
ATOM 2114 C CA . ASP A 1 268 ? 18.391 8.004 -4.682 1.00 93.31 268 ASP A CA 1
ATOM 2115 C C . ASP A 1 268 ? 19.613 7.135 -5.038 1.00 93.31 268 ASP A C 1
ATOM 2117 O O . ASP A 1 268 ? 20.389 6.712 -4.171 1.00 93.31 268 ASP A O 1
ATOM 2121 N N . SER A 1 269 ? 19.795 6.865 -6.332 1.00 90.81 269 SER A N 1
ATOM 2122 C CA . SER A 1 269 ? 20.949 6.142 -6.880 1.00 90.81 269 SER A CA 1
ATOM 2123 C C . SER A 1 2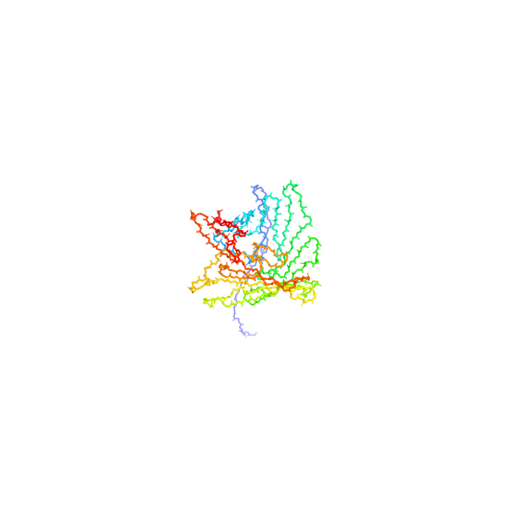69 ? 22.296 6.814 -6.606 1.00 90.81 269 SER A C 1
ATOM 2125 O O . SER A 1 269 ? 23.320 6.138 -6.645 1.00 90.81 269 SER A O 1
ATOM 2127 N N . TRP A 1 270 ? 22.320 8.119 -6.327 1.00 91.69 270 TRP A N 1
ATOM 2128 C CA . TRP A 1 270 ? 23.540 8.877 -6.031 1.00 91.69 270 TRP A CA 1
ATOM 2129 C C . TRP A 1 270 ? 23.793 9.015 -4.524 1.00 91.69 270 TRP A C 1
ATOM 2131 O O . TRP A 1 270 ? 24.731 9.693 -4.108 1.00 91.69 270 TRP A O 1
ATOM 2141 N N . GLY A 1 271 ? 22.965 8.377 -3.690 1.00 90.06 271 GLY A N 1
ATOM 2142 C CA . GLY A 1 271 ? 23.087 8.407 -2.236 1.00 90.06 271 GLY A CA 1
ATOM 2143 C C . GLY A 1 271 ? 22.539 9.679 -1.584 1.00 90.06 271 GLY A C 1
ATOM 2144 O O . GLY A 1 271 ? 22.678 9.836 -0.366 1.00 90.06 271 GLY A O 1
ATOM 2145 N N . LYS A 1 272 ? 21.890 10.573 -2.342 1.00 94.50 272 LYS A N 1
ATOM 2146 C CA . LYS A 1 272 ? 21.241 11.766 -1.790 1.00 94.50 272 LYS A CA 1
ATOM 2147 C C . LYS A 1 272 ? 19.952 11.360 -1.085 1.00 94.50 272 LYS A C 1
ATOM 2149 O O . LYS A 1 272 ? 19.112 10.662 -1.646 1.00 94.50 272 LYS A O 1
ATOM 2154 N N . THR A 1 273 ? 19.778 11.833 0.147 1.00 95.69 273 THR A N 1
ATOM 2155 C CA . THR A 1 273 ? 18.548 11.623 0.919 1.00 95.69 273 THR A CA 1
ATOM 2156 C C . THR A 1 273 ? 17.366 12.316 0.246 1.00 95.69 273 THR A C 1
ATOM 2158 O O . THR A 1 273 ? 17.387 13.527 0.029 1.00 95.69 273 THR A O 1
ATOM 2161 N N . ILE A 1 274 ? 16.328 11.539 -0.055 1.00 93.94 274 ILE A N 1
ATOM 2162 C CA . ILE A 1 274 ? 15.060 12.006 -0.626 1.00 93.94 274 ILE A CA 1
ATOM 2163 C C . ILE A 1 274 ? 14.021 12.193 0.477 1.00 93.94 274 ILE A C 1
ATOM 2165 O O . ILE A 1 274 ? 13.247 13.145 0.449 1.00 93.94 274 ILE A O 1
ATOM 2169 N N . SER A 1 275 ? 14.004 11.290 1.458 1.00 93.38 275 SER A N 1
ATOM 2170 C CA . SER A 1 275 ? 13.081 11.357 2.586 1.00 93.38 275 SER A CA 1
ATOM 2171 C C . SER A 1 275 ? 13.669 10.706 3.832 1.00 93.38 275 SER A C 1
ATOM 2173 O O . SER A 1 275 ? 14.548 9.843 3.761 1.00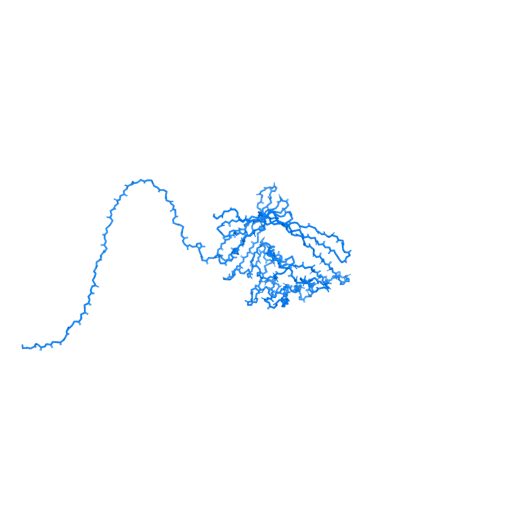 93.38 275 SER A O 1
ATOM 2175 N N . SER A 1 276 ? 13.159 11.133 4.983 1.00 93.19 276 SER A N 1
ATOM 2176 C CA . SER A 1 276 ? 13.376 10.497 6.276 1.00 93.19 276 SER A CA 1
ATOM 2177 C C . SER A 1 276 ? 12.037 10.442 6.996 1.00 93.19 276 SER A C 1
ATOM 2179 O O . SER A 1 276 ? 11.338 11.452 7.072 1.00 93.19 276 SER A O 1
ATOM 2181 N N . ILE A 1 277 ? 11.657 9.262 7.472 1.00 92.62 277 ILE A N 1
ATOM 2182 C CA . ILE A 1 277 ? 10.381 9.021 8.143 1.00 92.62 277 ILE A CA 1
ATOM 2183 C C . ILE A 1 277 ? 10.654 8.240 9.420 1.00 92.62 277 ILE A C 1
ATOM 2185 O O . ILE A 1 277 ? 11.387 7.254 9.411 1.00 92.62 277 ILE A O 1
ATOM 2189 N N . GLU A 1 278 ? 10.021 8.645 10.515 1.00 92.19 278 GLU A N 1
ATOM 2190 C CA . GLU A 1 278 ? 10.026 7.881 11.756 1.00 92.19 278 GLU A CA 1
ATOM 2191 C C . GLU A 1 278 ? 8.679 7.209 11.976 1.00 92.19 278 GLU A C 1
ATOM 2193 O O . GLU A 1 278 ? 7.625 7.849 11.926 1.00 92.19 278 GLU A O 1
ATOM 2198 N N . ARG A 1 279 ? 8.727 5.910 12.267 1.00 92.00 279 ARG A N 1
ATOM 2199 C CA . ARG A 1 279 ? 7.570 5.136 12.700 1.00 92.00 279 ARG A CA 1
ATOM 2200 C C . ARG A 1 279 ? 7.666 4.815 14.173 1.00 92.00 279 ARG A C 1
ATOM 2202 O O . ARG A 1 279 ? 8.624 4.163 14.577 1.00 92.00 279 ARG A O 1
ATOM 2209 N N . LYS A 1 280 ? 6.659 5.204 14.951 1.00 91.25 280 LYS A N 1
ATOM 2210 C CA . LYS A 1 280 ? 6.557 4.853 16.372 1.00 91.25 280 LYS A CA 1
ATOM 2211 C C . LYS A 1 280 ? 5.532 3.746 16.569 1.00 91.25 280 LYS A C 1
ATOM 2213 O O . LYS A 1 280 ? 4.397 3.862 16.109 1.00 91.25 280 LYS A O 1
ATOM 2218 N N . TYR A 1 281 ? 5.928 2.720 17.311 1.00 89.00 281 TYR A N 1
ATOM 2219 C CA . TYR A 1 281 ? 5.086 1.603 17.715 1.00 89.00 281 TYR A CA 1
ATOM 2220 C C . TYR A 1 281 ? 4.963 1.563 19.230 1.00 89.00 281 TYR A C 1
ATOM 2222 O O . TYR A 1 281 ? 5.970 1.727 19.916 1.00 89.00 281 TYR A O 1
ATOM 2230 N N . THR A 1 282 ? 3.770 1.292 19.748 1.00 86.06 282 THR A N 1
ATOM 2231 C CA . THR A 1 282 ? 3.516 1.185 21.193 1.00 86.06 282 THR A CA 1
ATOM 2232 C C . THR A 1 282 ? 2.759 -0.090 21.517 1.00 86.06 282 THR A C 1
ATOM 2234 O O . THR A 1 282 ? 1.918 -0.538 20.735 1.00 86.06 282 THR A O 1
ATOM 2237 N N . THR A 1 283 ? 3.028 -0.664 22.685 1.00 77.38 283 THR A N 1
ATOM 2238 C CA . THR A 1 283 ? 2.191 -1.736 23.236 1.00 77.38 283 THR A CA 1
ATOM 2239 C C . THR A 1 283 ? 0.818 -1.159 23.612 1.00 77.38 283 THR A C 1
ATOM 2241 O O . THR A 1 283 ? 0.780 -0.078 24.206 1.00 77.38 283 THR A O 1
ATOM 2244 N N . PRO A 1 284 ? -0.306 -1.821 23.282 1.00 66.56 284 PRO A N 1
ATOM 2245 C CA . PRO A 1 284 ? -1.622 -1.382 23.739 1.00 66.56 284 PRO A CA 1
ATOM 2246 C C . PRO A 1 284 ? -1.665 -1.333 25.271 1.00 66.56 284 PRO A C 1
ATOM 2248 O O . PRO A 1 284 ? -1.337 -2.313 25.937 1.00 66.56 284 PRO A O 1
ATOM 2251 N N . THR A 1 285 ? -2.054 -0.196 25.843 1.00 58.53 285 THR A N 1
ATOM 2252 C CA . THR A 1 285 ? -2.281 -0.069 27.287 1.00 58.53 285 THR A CA 1
ATOM 2253 C C . THR A 1 285 ? -3.725 -0.457 27.589 1.00 58.53 285 THR A C 1
ATOM 2255 O O . THR A 1 285 ? -4.625 0.352 27.374 1.00 58.53 285 THR A O 1
ATOM 2258 N N . GLY A 1 286 ? -3.949 -1.689 28.048 1.00 53.16 286 GLY A N 1
ATOM 2259 C CA . GLY A 1 286 ? -5.269 -2.169 28.468 1.00 53.16 286 GLY A CA 1
ATOM 2260 C C . GLY A 1 286 ? -5.565 -3.590 27.998 1.00 53.16 286 GLY A C 1
ATOM 2261 O O . GLY A 1 286 ? -6.118 -3.782 26.917 1.00 53.16 286 GLY A O 1
ATOM 2262 N N . LEU A 1 287 ? -5.203 -4.562 28.835 1.00 38.50 287 LEU A N 1
ATOM 2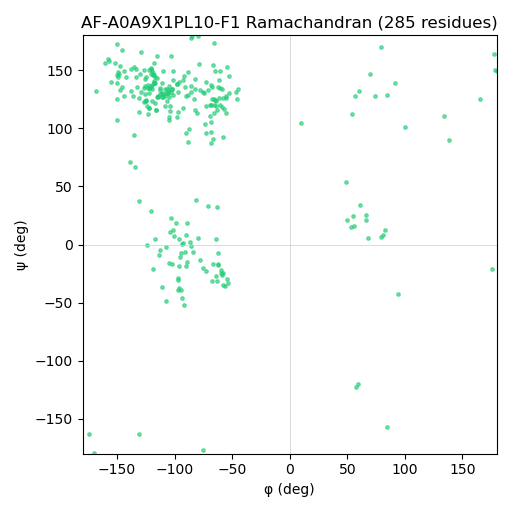263 C CA . LEU A 1 287 ? -5.862 -5.863 28.944 1.00 38.50 287 LEU A CA 1
ATOM 2264 C C . LEU A 1 287 ? -6.331 -6.009 30.390 1.00 38.50 287 LEU A C 1
ATOM 2266 O O . LEU A 1 287 ? -5.541 -5.610 31.279 1.00 38.50 287 LEU A O 1
#